Protein 7S6V (pdb70)

Structure (mmCIF, N/CA/C/O backbone):
data_7S6V
#
_entry.id   7S6V
#
_cell.length_a   156.163
_cell.length_b   39.871
_cell.length_c   62.801
_cell.angle_alpha   90.000
_cell.angle_beta   101.090
_cell.angle_gamma   90.000
#
_symmetry.space_group_name_H-M   'C 1 2 1'
#
loop_
_entity.id
_entity.type
_entity.pdbx_description
1 polymer 'Glycogen synthase kinase 3'
2 non-polymer 3-({4-[2-(3-chloroanilino)pyrimidin-4-yl]pyridin-2-yl}amino)propan-1-ol
3 non-polymer 1,2-ETHANEDIOL
4 non-polymer 'SULFATE ION'
5 water water
#
loop_
_atom_site.group_PDB
_atom_site.id
_atom_site.type_symbol
_atom_site.label_atom_id
_atom_site.label_alt_id
_atom_site.label_comp_id
_atom_site.label_asym_id
_atom_site.label_entity_id
_atom_site.label_seq_id
_atom_site.pdbx_PDB_ins_code
_atom_site.Cartn_x
_atom_site.Cartn_y
_atom_site.Cartn_z
_atom_site.occupancy
_atom_site.B_iso_or_equiv
_atom_site.auth_seq_id
_atom_site.auth_comp_id
_atom_site.auth_asym_id
_atom_site.auth_atom_id
_atom_site.pdbx_PDB_model_num
ATOM 1 N N . MET A 1 2 ? 77.162 44.978 40.678 1.00 51.50 1 MET A N 1
ATOM 2 C CA . MET A 1 2 ? 76.111 43.983 40.810 1.00 48.17 1 MET A CA 1
ATOM 3 C C . MET A 1 2 ? 76.574 42.766 41.608 1.00 45.22 1 MET A C 1
ATOM 4 O O . MET A 1 2 ? 75.784 41.881 41.897 1.00 39.17 1 MET A O 1
ATOM 6 N N . SER A 1 3 ? 77.847 42.692 42.034 1.00 43.61 2 SER A N 1
ATOM 7 C CA . SER A 1 3 ? 78.347 41.530 42.719 1.00 44.11 2 SER A CA 1
ATOM 8 C C . SER A 1 3 ? 77.706 41.454 44.066 1.00 44.34 2 SER A C 1
ATOM 9 O O . SER A 1 3 ? 77.299 42.470 44.602 1.00 45.54 2 SER A O 1
ATOM 12 N N . LEU A 1 4 ? 77.583 40.247 44.599 1.00 45.23 3 LEU A N 1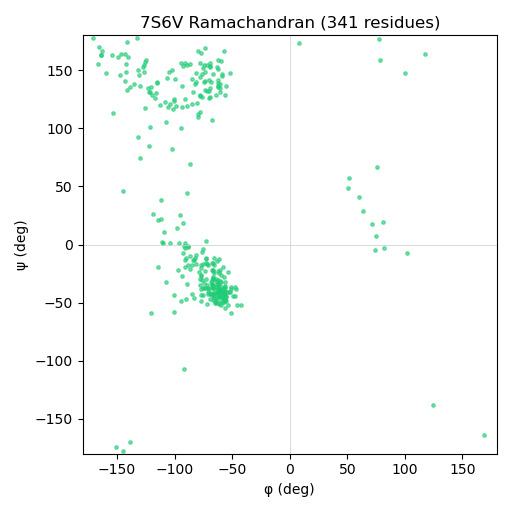
ATOM 13 C CA . LEU A 1 4 ? 77.051 40.036 45.934 1.00 44.08 3 LEU A CA 1
ATOM 14 C C . LEU A 1 4 ? 78.114 40.485 46.938 1.00 45.04 3 LEU A C 1
ATOM 15 O O . LEU A 1 4 ? 79.296 40.361 46.674 1.00 44.61 3 LEU A O 1
ATOM 20 N N . ASN A 1 5 ? 77.688 40.976 48.091 1.00 48.91 4 ASN A N 1
ATOM 21 C CA . ASN A 1 5 ? 78.619 41.522 49.104 1.00 48.19 4 ASN A CA 1
ATOM 22 C C . ASN A 1 5 ? 79.243 40.356 49.884 1.00 45.87 4 ASN A C 1
ATOM 23 O O . ASN A 1 5 ? 78.535 39.745 50.742 1.00 43.17 4 ASN A O 1
ATOM 28 N N . ALA A 1 6 ? 80.539 40.132 49.641 1.00 43.61 5 ALA A N 1
ATOM 29 C CA . ALA A 1 6 ? 81.442 39.163 50.309 1.00 43.30 5 ALA A CA 1
ATOM 30 C C . ALA A 1 6 ? 81.305 39.247 51.837 1.00 43.56 5 ALA A C 1
ATOM 31 O O . ALA A 1 6 ? 81.425 38.204 52.482 1.00 38.99 5 ALA A O 1
ATOM 33 N N . ALA A 1 7 ? 81.106 40.443 52.382 1.00 42.98 6 ALA A N 1
ATOM 34 C CA . ALA A 1 7 ? 81.009 40.639 53.832 1.00 46.22 6 ALA A CA 1
ATOM 35 C C . ALA A 1 7 ? 79.754 40.001 54.415 1.00 44.56 6 ALA A C 1
ATOM 36 O O . ALA A 1 7 ? 79.721 39.677 55.593 1.00 42.78 6 ALA A O 1
ATOM 38 N N . ASP A 1 8 ? 78.754 39.784 53.577 1.00 39.44 7 ASP A N 1
ATOM 39 C CA . ASP A 1 8 ? 77.490 39.132 54.027 1.00 38.04 7 ASP A CA 1
ATOM 40 C C . ASP A 1 8 ? 77.653 37.615 54.048 1.00 34.16 7 ASP A C 1
ATOM 41 O O . ASP A 1 8 ? 76.744 36.957 54.520 1.00 30.28 7 ASP A O 1
ATOM 46 N N . ALA A 1 9 ? 78.711 37.059 53.475 1.00 29.82 8 ALA A N 1
ATOM 47 C CA . ALA A 1 9 ? 78.927 35.605 53.492 1.00 29.24 8 ALA A CA 1
ATOM 48 C C . ALA A 1 9 ? 79.078 35.147 54.933 1.00 30.08 8 ALA A C 1
ATOM 49 O O . ALA A 1 9 ? 79.821 35.811 55.689 1.00 29.75 8 ALA A O 1
ATOM 51 N N . ALA A 1 10 ? 78.479 34.015 55.288 1.00 29.20 9 ALA A N 1
ATOM 52 C CA . ALA A 1 10 ? 78.579 33.476 56.663 1.00 30.05 9 ALA A CA 1
ATOM 53 C C . ALA A 1 10 ? 79.863 32.644 56.824 1.00 30.17 9 ALA A C 1
ATOM 54 O O . ALA A 1 10 ? 80.269 32.392 57.978 1.00 28.53 9 ALA A O 1
ATOM 56 N N . ASP A 1 11 ? 80.493 32.212 55.740 1.00 28.88 10 ASP A N 1
ATOM 57 C CA . ASP A 1 11 ? 81.691 31.347 55.765 1.00 28.06 10 ASP A CA 1
ATOM 58 C C . ASP A 1 11 ? 82.329 31.361 54.368 1.00 28.53 10 ASP A C 1
ATOM 59 O O . ASP A 1 11 ? 81.840 32.096 53.460 1.00 27.09 10 ASP A O 1
ATOM 64 N N . GLU A 1 12 ? 83.528 30.781 54.318 1.00 29.65 11 GLU A N 1
ATOM 65 C CA . GLU A 1 12 ? 84.385 30.801 53.121 1.00 32.91 11 GLU A CA 1
ATOM 66 C C . GLU A 1 12 ? 83.676 30.086 51.966 1.00 30.04 11 GLU A C 1
ATOM 67 O O . GLU A 1 12 ? 83.730 30.622 50.823 1.00 28.18 11 GLU A O 1
ATOM 73 N N . ARG A 1 13 ? 83.079 28.908 52.208 1.00 28.49 12 ARG A N 1
ATOM 74 C CA . ARG A 1 13 ? 82.347 28.177 51.140 1.00 28.05 12 ARG A CA 1
ATOM 75 C C . ARG A 1 13 ? 81.280 29.120 50.573 1.00 24.84 12 ARG A C 1
ATOM 76 O O . ARG A 1 13 ? 81.123 29.158 49.336 1.00 25.12 12 ARG A O 1
ATOM 84 N N . SER A 1 14 ? 80.620 29.856 51.451 1.00 24.68 13 SER A N 1
ATOM 85 C CA . SER A 1 14 ? 79.498 30.736 51.010 1.00 23.59 13 SER A CA 1
ATOM 86 C C . SER A 1 14 ? 80.043 31.926 50.190 1.00 24.65 13 SER A C 1
ATOM 87 O O . SER A 1 14 ? 79.489 32.221 49.113 1.00 21.52 13 SER A O 1
ATOM 90 N N . ARG A 1 15 ? 81.197 32.502 50.556 1.00 24.88 14 ARG A N 1
ATOM 91 C CA . ARG A 1 15 ? 81.814 33.616 49.790 1.00 26.10 14 ARG A CA 1
ATOM 92 C C . ARG A 1 15 ? 82.147 33.126 48.393 1.00 24.07 14 ARG A C 1
ATOM 93 O O . ARG A 1 15 ? 81.887 33.885 47.426 1.00 24.30 14 ARG A O 1
ATOM 101 N N . LYS A 1 16 ? 82.651 31.912 48.286 1.00 24.40 15 LYS A N 1
ATOM 102 C CA . LYS A 1 16 ? 83.035 31.339 46.979 1.00 26.18 15 LYS A CA 1
ATOM 103 C C . LYS A 1 16 ? 81.785 31.153 46.109 1.00 24.02 15 LYS A C 1
ATOM 104 O O . LYS A 1 16 ? 81.851 31.462 44.894 1.00 24.74 15 LYS A O 1
ATOM 110 N N . GLU A 1 17 ? 80.702 30.626 46.670 1.00 21.46 16 GLU A N 1
ATOM 111 C CA . GLU A 1 17 ? 79.458 30.414 45.898 1.00 22.07 16 GLU A CA 1
ATOM 112 C C . GLU A 1 17 ? 78.904 31.778 45.509 1.00 21.85 16 GLU A C 1
ATOM 113 O O . GLU A 1 17 ? 78.464 31.925 44.382 1.00 19.35 16 GLU A O 1
ATOM 119 N N . MET A 1 18 ? 78.923 32.751 46.401 1.00 21.51 17 MET A N 1
ATOM 120 C CA . MET A 1 18 ? 78.328 34.080 46.108 1.00 22.35 17 MET A CA 1
ATOM 121 C C . MET A 1 18 ? 79.077 34.711 44.931 1.00 23.51 17 MET A C 1
ATOM 122 O O . MET A 1 18 ? 78.467 35.407 44.131 1.00 22.86 17 MET A O 1
ATOM 127 N N . ASP A 1 19 ? 80.389 34.495 44.858 1.00 23.46 18 ASP A N 1
ATOM 128 C CA . ASP A 1 19 ? 81.203 35.133 43.793 1.00 25.55 18 ASP A CA 1
ATOM 129 C C . ASP A 1 19 ? 80.792 34.586 42.427 1.00 25.05 18 ASP A C 1
ATOM 130 O O . ASP A 1 19 ? 81.257 35.190 41.418 1.00 24.08 18 ASP A O 1
ATOM 135 N N . ARG A 1 20 ? 79.997 33.501 42.373 1.00 22.98 19 ARG A N 1
ATOM 136 C CA . ARG A 1 20 ? 79.541 32.927 41.087 1.00 21.59 19 ARG A CA 1
ATOM 137 C C . ARG A 1 20 ? 78.431 33.780 40.452 1.00 20.21 19 ARG A C 1
ATOM 138 O O . ARG A 1 20 ? 78.224 33.668 39.199 1.00 20.19 19 ARG A O 1
ATOM 146 N N . PHE A 1 21 ? 77.809 34.655 41.225 1.00 20.28 20 PHE A N 1
ATOM 147 C CA . PHE A 1 21 ? 76.529 35.278 40.780 1.00 20.52 20 PHE A CA 1
ATOM 148 C C . PHE A 1 21 ? 76.596 36.794 40.971 1.00 24.03 20 PHE A C 1
ATOM 149 O O . PHE A 1 21 ? 77.411 37.292 41.809 1.00 26.06 20 PHE A O 1
ATOM 157 N N . GLN A 1 22 ? 75.962 37.502 40.071 1.00 22.59 21 GLN A N 1
ATOM 158 C CA . GLN A 1 22 ? 75.705 38.956 40.212 1.00 24.01 21 GLN A CA 1
ATOM 159 C C . GLN A 1 22 ? 74.224 39.131 40.530 1.00 24.72 21 GLN A C 1
ATOM 160 O O . GLN A 1 22 ? 73.417 38.377 40.011 1.00 26.98 21 GLN A O 1
ATOM 166 N N . VAL A 1 23 ? 73.879 40.091 41.366 1.00 24.17 22 VAL A N 1
ATOM 167 C CA . VAL A 1 23 ? 72.445 40.403 41.601 1.00 24.52 22 VAL A CA 1
ATOM 168 C C . VAL A 1 23 ? 72.012 41.526 40.671 1.00 25.03 22 VAL A C 1
ATOM 169 O O . VAL A 1 23 ? 72.748 42.514 40.513 1.00 26.13 22 VAL A O 1
ATOM 173 N N . GLU A 1 24 ? 70.841 41.398 40.062 1.00 23.22 23 GLU A N 1
ATOM 174 C CA . GLU A 1 24 ? 70.302 42.423 39.141 1.00 24.73 23 GLU A CA 1
ATOM 175 C C . GLU A 1 24 ? 69.270 43.258 39.909 1.00 25.29 23 GLU A C 1
ATOM 176 O O . GLU A 1 24 ? 69.419 44.512 40.045 1.00 26.77 23 GLU A O 1
ATOM 182 N N . ARG A 1 25 ? 68.266 42.627 40.439 1.00 22.69 24 ARG A N 1
ATOM 183 C CA . ARG A 1 25 ? 67.150 43.380 41.097 1.00 24.01 24 ARG A CA 1
ATOM 184 C C . ARG A 1 25 ? 66.322 42.447 41.957 1.00 22.85 24 ARG A C 1
ATOM 185 O O . ARG A 1 25 ? 66.321 41.251 41.697 1.00 21.66 24 ARG A O 1
ATOM 193 N N . MET A 1 26 ? 65.523 42.997 42.860 1.00 22.10 25 MET A N 1
ATOM 194 C CA . MET A 1 26 ? 64.553 42.187 43.606 1.00 22.61 25 MET A CA 1
ATOM 195 C C . MET A 1 26 ? 63.441 41.723 42.661 1.00 21.79 25 MET A C 1
ATOM 196 O O . MET A 1 26 ? 62.862 42.550 41.903 1.00 20.67 25 MET A O 1
ATOM 201 N N . ALA A 1 27 ? 63.070 40.439 42.729 1.00 20.54 26 ALA A N 1
ATOM 202 C CA . ALA A 1 27 ? 61.952 39.917 41.943 1.00 20.88 26 ALA A CA 1
ATOM 203 C C . ALA A 1 27 ? 60.694 39.958 42.799 1.00 21.01 26 ALA A C 1
ATOM 204 O O . ALA A 1 27 ? 59.650 40.388 42.339 1.00 20.89 26 ALA A O 1
ATOM 206 N N . GLY A 1 28 ? 60.779 39.451 44.022 1.00 21.96 27 GLY A N 1
ATOM 207 C CA . GLY A 1 28 ? 59.652 39.495 44.925 1.00 22.12 27 GLY A CA 1
ATOM 208 C C . GLY A 1 28 ? 60.066 39.236 46.349 1.00 24.59 27 GLY A C 1
ATOM 209 O O . GLY A 1 28 ? 61.140 38.715 46.593 1.00 24.01 27 GLY A O 1
ATOM 210 N N . GLN A 1 29 ? 59.201 39.585 47.286 1.00 25.70 28 GLN A N 1
ATOM 211 C CA . GLN A 1 29 ? 59.490 39.358 48.692 1.00 29.43 28 GLN A CA 1
ATOM 212 C C . GLN A 1 29 ? 58.206 39.117 49.458 1.00 28.83 28 GLN A C 1
ATOM 213 O O . GLN A 1 29 ? 57.133 39.458 48.974 1.00 31.40 28 GLN A O 1
ATOM 219 N N . GLY A 1 30 ? 58.309 38.539 50.642 1.00 27.60 29 GLY A N 1
ATOM 220 C CA . GLY A 1 30 ? 57.109 38.138 51.392 1.00 29.80 29 GLY A CA 1
ATOM 221 C C . GLY A 1 30 ? 57.472 37.264 52.563 1.00 27.85 29 GLY A C 1
ATOM 222 O O . GLY A 1 30 ? 58.631 37.315 52.953 1.00 24.95 29 GLY A O 1
ATOM 223 N N . THR A 1 31 ? 56.520 36.549 53.160 1.00 34.46 30 THR A N 1
ATOM 224 C CA . THR A 1 31 ? 56.786 35.765 54.374 1.00 37.95 30 THR A CA 1
ATOM 225 C C . THR A 1 31 ? 57.849 34.705 54.144 1.00 39.39 30 THR A C 1
ATOM 226 O O . THR A 1 31 ? 58.589 34.354 55.060 1.00 37.46 30 THR A O 1
ATOM 230 N N . PHE A 1 32 ? 57.943 34.165 52.920 1.00 39.08 31 PHE A N 1
ATOM 231 C CA . PHE A 1 32 ? 58.975 33.139 52.539 1.00 37.52 31 PHE A CA 1
ATOM 232 C C . PHE A 1 32 ? 60.400 33.644 52.533 1.00 34.56 31 PHE A C 1
ATOM 233 O O . PHE A 1 32 ? 61.320 32.867 52.603 1.00 36.14 31 PHE A O 1
ATOM 241 N N . GLY A 1 33 ? 60.577 34.923 52.401 1.00 31.35 32 GLY A N 1
ATOM 242 C CA . GLY A 1 33 ? 61.859 35.621 52.335 1.00 29.40 32 GLY A CA 1
ATOM 243 C C . GLY A 1 33 ? 61.826 36.408 51.053 1.00 28.85 32 GLY A C 1
ATOM 244 O O . GLY A 1 33 ? 60.821 37.108 50.801 1.00 28.44 32 GLY A O 1
ATOM 245 N N . THR A 1 34 ? 62.985 36.390 50.353 1.00 24.25 33 THR A N 1
ATOM 246 C CA . THR A 1 34 ? 63.131 37.237 49.226 1.00 24.68 33 THR A CA 1
ATOM 247 C C . THR A 1 34 ? 63.673 36.475 48.065 1.00 20.47 33 THR A C 1
ATOM 248 O O . THR A 1 34 ? 64.327 35.517 48.273 1.00 20.80 33 THR A O 1
ATOM 252 N N . VAL A 1 35 ? 63.308 36.891 46.851 1.00 17.36 34 VAL A N 1
ATOM 253 C CA . VAL A 1 35 ? 63.839 36.281 45.659 1.00 17.18 34 VAL A CA 1
ATOM 254 C C . VAL A 1 35 ? 64.422 37.391 44.812 1.00 18.20 34 VAL A C 1
ATOM 255 O O . VAL A 1 35 ? 63.695 38.304 44.462 1.00 18.20 34 VAL A O 1
ATOM 259 N N . GLN A 1 36 ? 65.729 37.362 44.566 1.00 18.01 35 GLN A N 1
ATOM 260 C CA . GLN A 1 36 ? 66.382 38.306 43.642 1.00 19.23 35 GLN A CA 1
ATOM 261 C C . GLN A 1 36 ? 66.587 37.640 42.311 1.00 18.25 35 GLN A C 1
ATOM 262 O O . GLN A 1 36 ? 66.971 36.479 42.308 1.00 17.99 35 GLN A O 1
ATOM 268 N N . LEU A 1 37 ? 66.409 38.438 41.275 1.00 17.75 36 LEU A N 1
ATOM 269 C CA . LEU A 1 37 ? 66.922 38.104 39.918 1.00 17.24 36 LEU A CA 1
ATOM 270 C C . LEU A 1 37 ? 68.413 38.401 39.887 1.00 18.10 36 LEU A C 1
ATOM 271 O O . LEU A 1 37 ? 68.845 39.482 40.236 1.00 18.05 36 LEU A O 1
ATOM 276 N N . GLY A 1 38 ? 69.192 37.418 39.454 1.00 18.77 37 GLY A N 1
ATOM 277 C CA . GLY A 1 38 ? 70.642 37.591 39.243 1.00 18.60 37 GLY A CA 1
ATOM 278 C C . GLY A 1 38 ? 71.076 36.888 37.956 1.00 18.09 37 GLY A C 1
ATOM 279 O O . GLY A 1 38 ? 70.259 36.414 37.163 1.00 17.10 37 GLY A O 1
ATOM 280 N N . LYS A 1 39 ? 72.392 36.812 37.810 1.00 19.69 38 LYS A N 1
ATOM 281 C CA . LYS A 1 39 ? 72.957 36.197 36.635 1.00 20.95 38 LYS A CA 1
ATOM 282 C C . LYS A 1 39 ? 74.179 35.397 37.022 1.00 19.18 38 LYS A C 1
ATOM 283 O O . LYS A 1 39 ? 75.007 35.869 37.794 1.00 21.34 38 LYS A O 1
ATOM 289 N N . GLU A 1 40 ? 74.272 34.170 36.542 1.00 19.12 39 GLU A N 1
ATOM 290 C CA . GLU A 1 40 ? 75.495 33.386 36.744 1.00 19.77 39 GLU A CA 1
ATOM 291 C C . GLU A 1 40 ? 76.567 34.036 35.886 1.00 19.69 39 GLU A C 1
ATOM 292 O O . GLU A 1 40 ? 76.394 34.086 34.631 1.00 20.41 39 GLU A O 1
ATOM 298 N N . LYS A 1 41 ? 77.715 34.401 36.451 1.00 19.82 40 LYS A N 1
ATOM 299 C CA . LYS A 1 41 ? 78.727 35.177 35.697 1.00 22.26 40 LYS A CA 1
ATOM 300 C C . LYS A 1 41 ? 79.291 34.307 34.579 1.00 23.41 40 LYS A C 1
ATOM 301 O O . LYS A 1 41 ? 79.526 34.822 33.440 1.00 24.93 40 LYS A O 1
ATOM 307 N N . SER A 1 42 ? 79.466 33.023 34.842 1.00 22.79 41 SER A N 1
ATOM 308 C CA . SER A 1 42 ? 80.137 32.132 33.846 1.00 24.10 41 SER A CA 1
ATOM 309 C C . SER A 1 42 ? 79.303 31.946 32.574 1.00 25.07 41 SER A C 1
ATOM 310 O O . SER A 1 42 ? 79.893 31.855 31.462 1.00 26.50 41 SER A O 1
ATOM 313 N N . THR A 1 43 ? 77.979 31.881 32.688 1.00 22.73 42 THR A N 1
ATOM 314 C CA . THR A 1 43 ? 77.079 31.494 31.590 1.00 21.91 42 THR A CA 1
ATOM 315 C C . THR A 1 43 ? 76.185 32.648 31.171 1.00 20.41 42 THR A C 1
ATOM 316 O O . THR A 1 43 ? 75.634 32.538 30.062 1.00 19.83 42 THR A O 1
ATOM 320 N N . GLY A 1 44 ? 76.016 33.662 32.003 1.00 19.25 43 GLY A N 1
ATOM 321 C CA . GLY A 1 44 ? 75.093 34.736 31.704 1.00 20.69 43 GLY A CA 1
ATOM 322 C C . GLY A 1 44 ? 73.674 34.342 32.067 1.00 21.00 43 GLY A C 1
ATOM 323 O O . GLY A 1 44 ? 72.761 35.146 31.957 1.00 21.67 43 GLY A O 1
ATOM 324 N N . MET A 1 45 ? 73.487 33.108 32.514 1.00 19.86 44 MET A N 1
ATOM 325 C CA . MET A 1 45 ? 72.147 32.598 32.813 1.00 21.65 44 MET A CA 1
ATOM 326 C C . MET A 1 45 ? 71.403 33.324 33.920 1.00 19.33 44 MET A C 1
ATOM 327 O O . MET A 1 45 ? 71.977 33.632 34.951 1.00 19.55 44 MET A O 1
ATOM 332 N N . SER A 1 46 ? 70.118 33.599 33.696 1.00 17.31 45 SER A N 1
ATOM 333 C CA . SER A 1 46 ? 69.308 34.239 34.709 1.00 17.21 45 SER A CA 1
ATOM 334 C C . SER A 1 46 ? 69.012 33.267 35.838 1.00 15.76 45 SER A C 1
ATOM 335 O O . SER A 1 46 ? 68.606 32.148 35.578 1.00 16.62 45 SER A O 1
ATOM 338 N N . VAL A 1 47 ? 69.211 33.705 37.076 1.00 14.18 46 VAL A N 1
ATOM 339 C CA . VAL A 1 47 ? 68.956 32.857 38.272 1.00 14.77 46 VAL A CA 1
ATOM 340 C C . VAL A 1 47 ? 68.019 33.572 39.222 1.00 14.19 46 VAL A C 1
ATOM 341 O O . VAL A 1 47 ? 67.977 34.845 39.233 1.00 15.05 46 VAL A O 1
ATOM 345 N N . ALA A 1 48 ? 67.343 32.763 40.052 1.00 13.96 47 ALA A N 1
ATOM 346 C CA . ALA A 1 48 ? 66.517 33.280 41.120 1.00 14.48 47 ALA A CA 1
ATOM 347 C C . ALA A 1 48 ? 67.324 32.937 42.391 1.00 16.23 47 ALA A C 1
ATOM 348 O O . ALA A 1 48 ? 67.620 31.779 42.603 1.00 16.06 47 ALA A O 1
ATOM 350 N N . ILE A 1 49 ? 67.671 33.920 43.205 1.00 16.40 48 ILE A N 1
ATOM 351 C CA . ILE A 1 49 ? 68.489 33.764 44.448 1.00 17.15 48 ILE A CA 1
ATOM 352 C C . ILE A 1 49 ? 67.503 33.954 45.583 1.00 18.11 48 ILE A C 1
ATOM 353 O O . ILE A 1 49 ? 66.997 35.084 45.735 1.00 18.33 48 ILE A O 1
ATOM 358 N N . LYS A 1 50 ? 67.128 32.868 46.255 1.00 18.30 49 LYS A N 1
ATOM 359 C CA . LYS A 1 50 ? 66.104 32.938 47.283 1.00 19.83 49 LYS A CA 1
ATOM 360 C C . LYS A 1 50 ? 66.676 32.887 48.673 1.00 20.85 49 LYS A C 1
ATOM 361 O O . LYS A 1 50 ? 67.272 31.904 49.008 1.00 20.53 49 LYS A O 1
ATOM 367 N N . LYS A 1 51 ? 66.432 33.907 49.484 1.00 21.16 50 LYS A N 1
ATOM 368 C CA . LYS A 1 51 ? 66.853 33.887 50.874 1.00 24.07 50 LYS A CA 1
ATOM 369 C C . LYS A 1 51 ? 65.744 33.160 51.582 1.00 24.57 50 LYS A C 1
ATOM 370 O O . LYS A 1 51 ? 64.595 33.596 51.543 1.00 28.15 50 LYS A O 1
ATOM 376 N N . VAL A 1 52 ? 66.066 32.053 52.229 1.00 22.51 51 VAL A N 1
ATOM 377 C CA . VAL A 1 52 ? 65.034 31.240 52.836 1.00 21.58 51 VAL A CA 1
ATOM 378 C C . VAL A 1 52 ? 64.758 31.540 54.304 1.00 23.17 51 VAL A C 1
ATOM 379 O O . VAL A 1 52 ? 65.655 31.451 55.124 1.00 22.10 51 VAL A O 1
ATOM 383 N N . ILE A 1 53 ? 63.547 31.965 54.623 1.00 24.09 52 ILE A N 1
ATOM 384 C CA . ILE A 1 53 ? 63.118 32.146 56.054 1.00 25.45 52 ILE A CA 1
ATOM 385 C C . ILE A 1 53 ? 62.531 30.838 56.531 1.00 27.02 52 ILE A C 1
ATOM 386 O O . ILE A 1 53 ? 61.537 30.377 55.953 1.00 27.30 52 ILE A O 1
ATOM 391 N N . GLN A 1 54 ? 63.117 30.240 57.561 1.00 24.25 53 GLN A N 1
ATOM 392 C CA . GLN A 1 54 ? 62.742 28.917 58.044 1.00 23.13 53 GLN A CA 1
ATOM 393 C C . GLN A 1 54 ? 61.974 29.115 59.340 1.00 27.01 53 GLN A C 1
ATOM 394 O O . GLN A 1 54 ? 62.555 29.572 60.323 1.00 28.57 53 GLN A O 1
ATOM 400 N N . ASP A 1 55 ? 60.731 28.692 59.338 1.00 25.32 54 ASP A N 1
ATOM 401 C CA . ASP A 1 55 ? 59.849 28.715 60.528 1.00 24.31 54 ASP A CA 1
ATOM 402 C C . ASP A 1 55 ? 60.237 27.558 61.416 1.00 24.20 54 ASP A C 1
ATOM 403 O O . ASP A 1 55 ? 60.126 26.391 61.043 1.00 25.25 54 ASP A O 1
ATOM 408 N N . PRO A 1 56 ? 60.783 27.784 62.673 1.00 24.23 55 PRO A N 1
ATOM 409 C CA . PRO A 1 56 ? 61.245 26.655 63.479 1.00 24.83 55 PRO A CA 1
ATOM 410 C C . PRO A 1 56 ? 60.151 25.760 64.100 1.00 26.13 55 PRO A C 1
ATOM 411 O O . PRO A 1 56 ? 60.479 24.771 64.751 1.00 26.45 55 PRO A O 1
ATOM 415 N N . ARG A 1 57 ? 58.891 26.052 63.805 1.00 26.11 56 ARG A N 1
ATOM 416 C CA . ARG A 1 57 ? 57.809 25.189 64.267 1.00 28.43 56 ARG A CA 1
ATOM 417 C C . ARG A 1 57 ? 57.682 24.051 63.280 1.00 31.04 56 ARG A C 1
ATOM 418 O O . ARG A 1 57 ? 57.034 23.052 63.564 1.00 33.83 56 ARG A O 1
ATOM 426 N N . PHE A 1 58 ? 58.318 24.196 62.121 1.00 29.82 57 PHE A N 1
ATOM 427 C CA . PHE A 1 58 ? 58.231 23.177 61.087 1.00 33.67 57 PHE A CA 1
ATOM 428 C C . PHE A 1 58 ? 59.571 22.677 60.567 1.00 29.78 57 PHE A C 1
ATOM 429 O O . PHE A 1 58 ? 60.561 23.384 60.647 1.00 34.16 57 PHE A O 1
ATOM 437 N N . ARG A 1 59 ? 59.601 21.450 60.059 1.00 28.94 58 ARG A N 1
ATOM 438 C CA . ARG A 1 59 ? 60.811 20.905 59.460 1.00 28.69 58 ARG A CA 1
ATOM 439 C C . ARG A 1 59 ? 60.922 21.445 58.051 1.00 28.10 58 ARG A C 1
ATOM 440 O O . ARG A 1 59 ? 60.032 21.244 57.245 1.00 28.62 58 ARG A O 1
ATOM 448 N N . ASN A 1 60 ? 62.012 22.132 57.759 1.00 25.01 59 ASN A N 1
ATOM 449 C CA . ASN A 1 60 ? 62.196 22.731 56.410 1.00 24.98 59 ASN A CA 1
ATOM 450 C C . ASN A 1 60 ? 63.121 21.791 55.685 1.00 24.90 59 ASN A C 1
ATOM 451 O O . ASN A 1 60 ? 64.262 21.618 56.172 1.00 26.22 59 ASN A O 1
ATOM 456 N N . ARG A 1 61 ? 62.710 21.277 54.535 1.00 23.42 60 ARG A N 1
ATOM 457 C CA . ARG A 1 61 ? 63.530 20.366 53.765 1.00 23.04 60 ARG A CA 1
ATOM 458 C C . ARG A 1 61 ? 63.858 20.915 52.370 1.00 21.75 60 ARG A C 1
ATOM 459 O O . ARG A 1 61 ? 64.107 20.152 51.454 1.00 24.29 60 ARG A O 1
ATOM 467 N N . GLU A 1 62 ? 63.858 22.229 52.241 1.00 21.87 61 GLU A N 1
ATOM 468 C CA . GLU A 1 62 ? 64.130 22.859 50.961 1.00 24.34 61 GLU A CA 1
ATOM 469 C C . GLU A 1 62 ? 65.419 22.424 50.316 1.00 22.53 61 GLU A C 1
ATOM 470 O O . GLU A 1 62 ? 65.437 22.000 49.163 1.00 22.45 61 GLU A O 1
ATOM 476 N N . LEU A 1 63 ? 66.498 22.502 51.065 1.00 23.79 62 LEU A N 1
ATOM 477 C CA . LEU A 1 63 ? 67.808 22.210 50.523 1.00 24.09 62 LEU A CA 1
ATOM 478 C C . LEU A 1 63 ? 67.938 20.730 50.222 1.00 23.21 62 LEU A C 1
ATOM 479 O O . LEU A 1 63 ? 68.350 20.360 49.137 1.00 23.08 62 LEU A O 1
ATOM 484 N N . GLN A 1 64 ? 67.535 19.882 51.155 1.00 25.33 63 GLN A N 1
ATOM 485 C CA . GLN A 1 64 ? 67.758 18.440 50.959 1.00 26.41 63 GLN A CA 1
ATOM 486 C C . GLN A 1 64 ? 66.919 17.895 49.818 1.00 23.87 63 GLN A C 1
ATOM 487 O O . GLN A 1 64 ? 67.459 17.108 49.011 1.00 24.48 63 GLN A O 1
ATOM 493 N N . ILE A 1 65 ? 65.690 18.377 49.634 1.00 21.01 64 ILE A N 1
ATOM 494 C CA . ILE A 1 65 ? 64.869 17.856 48.521 1.00 23.11 64 ILE A CA 1
ATOM 495 C C . ILE A 1 65 ? 65.393 18.450 47.204 1.00 21.66 64 ILE A C 1
ATOM 496 O O . ILE A 1 65 ? 65.353 17.767 46.199 1.00 23.93 64 ILE A O 1
ATOM 501 N N . MET A 1 66 ? 65.694 19.750 47.198 1.00 21.41 65 MET A N 1
ATOM 502 C CA A MET A 1 66 ? 66.305 20.354 45.981 0.50 21.17 65 MET A CA 1
ATOM 503 C CA B MET A 1 66 ? 66.301 20.337 45.986 0.50 22.40 65 MET A CA 1
ATOM 504 C C . MET A 1 66 ? 67.608 19.602 45.482 1.00 21.58 65 MET A C 1
ATOM 505 O O . MET A 1 66 ? 67.879 19.321 44.283 1.00 24.25 65 MET A O 1
ATOM 514 N N . GLN A 1 67 ? 68.412 19.214 46.470 1.00 23.21 66 GLN A N 1
ATOM 515 C CA . GLN A 1 67 ? 69.605 18.398 46.104 1.00 26.51 66 GLN A CA 1
ATOM 516 C C . GLN A 1 67 ? 69.224 17.011 45.550 1.00 26.60 66 GLN A C 1
ATOM 517 O O . GLN A 1 67 ? 69.776 16.621 44.454 1.00 28.13 66 GLN A O 1
ATOM 523 N N . ASP A 1 68 ? 68.254 16.330 46.148 1.00 26.45 67 ASP A N 1
ATOM 524 C CA . ASP A 1 68 ? 67.721 15.053 45.608 1.00 27.69 67 ASP A CA 1
ATOM 525 C C . ASP A 1 68 ? 67.157 15.239 44.203 1.00 26.32 67 ASP A C 1
ATOM 526 O O . ASP A 1 68 ? 67.295 14.339 43.385 1.00 30.35 67 ASP A O 1
ATOM 531 N N . LEU A 1 69 ? 66.451 16.321 43.888 1.00 21.89 68 LEU A N 1
ATOM 532 C CA . LEU A 1 69 ? 65.803 16.509 42.589 1.00 21.84 68 LEU A CA 1
ATOM 533 C C . LEU A 1 69 ? 66.804 17.014 41.550 1.00 22.81 68 LEU A C 1
ATOM 534 O O . LEU A 1 69 ? 66.514 16.901 40.343 1.00 22.21 68 LEU A O 1
ATOM 539 N N . ALA A 1 70 ? 67.948 17.530 41.970 1.00 22.86 69 ALA A N 1
ATOM 540 C CA . ALA A 1 70 ? 68.883 18.137 40.988 1.00 24.98 69 ALA A CA 1
ATOM 541 C C . ALA A 1 70 ? 69.534 17.039 40.141 1.00 27.90 69 ALA A C 1
ATOM 542 O O . ALA A 1 70 ? 69.889 17.360 39.039 1.00 30.62 69 ALA A O 1
ATOM 544 N N . VAL A 1 71 ? 69.478 15.787 40.582 1.00 28.32 70 VAL A N 1
ATOM 545 C CA . VAL A 1 71 ? 70.010 14.615 39.836 1.00 31.78 70 VAL A CA 1
ATOM 546 C C . VAL A 1 71 ? 69.172 14.430 38.567 1.00 29.19 70 VAL A C 1
ATOM 547 O O . VAL A 1 71 ? 69.698 13.915 37.577 1.00 27.84 70 VAL A O 1
ATOM 551 N N . LEU A 1 72 ? 67.913 14.820 38.587 1.00 27.70 71 LEU A N 1
ATOM 552 C CA . LEU A 1 72 ? 66.895 14.410 37.579 1.00 28.84 71 LEU A CA 1
ATOM 553 C C . LEU A 1 72 ? 66.881 15.381 36.406 1.00 26.84 71 LEU A C 1
ATOM 554 O O . LEU A 1 72 ? 66.597 14.911 35.303 1.00 25.88 71 LEU A O 1
ATOM 559 N N . HIS A 1 73 ? 67.127 16.684 36.607 1.00 26.95 72 HIS A N 1
ATOM 560 C CA . HIS A 1 73 ? 66.979 17.696 35.537 1.00 28.25 72 HIS A CA 1
ATOM 561 C C . HIS A 1 73 ? 65.608 17.555 34.852 1.00 23.86 72 HIS A C 1
ATOM 562 O O . HIS A 1 73 ? 65.532 17.483 33.636 1.00 23.86 72 HIS A O 1
ATOM 569 N N . HIS A 1 74 ? 64.515 17.466 35.589 1.00 23.08 73 HIS A N 1
ATOM 570 C CA . HIS A 1 74 ? 63.190 17.393 34.935 1.00 20.52 73 HIS A CA 1
ATOM 571 C C . HIS A 1 74 ? 62.821 1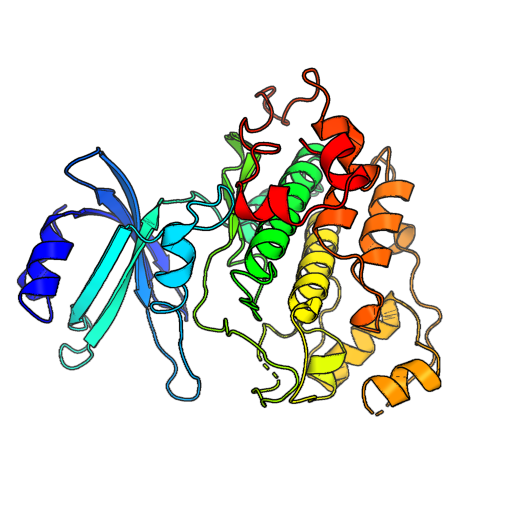8.767 34.365 1.00 20.49 73 HIS A C 1
ATOM 572 O O . HIS A 1 74 ? 63.047 19.736 35.042 1.00 18.66 73 HIS A O 1
ATOM 579 N N . PRO A 1 75 ? 62.213 18.894 33.184 1.00 20.15 74 PRO A N 1
ATOM 580 C CA . PRO A 1 75 ? 61.906 20.187 32.582 1.00 19.00 74 PRO A CA 1
ATOM 581 C C . PRO A 1 75 ? 60.875 21.023 33.343 1.00 18.00 74 PRO A C 1
ATOM 582 O O . PRO A 1 75 ? 60.787 22.223 33.092 1.00 18.33 74 PRO A O 1
ATOM 586 N N . ASN A 1 76 ? 60.100 20.403 34.231 1.00 16.71 75 ASN A N 1
ATOM 587 C CA . ASN A 1 76 ? 59.030 21.125 34.945 1.00 15.76 75 ASN A CA 1
ATOM 588 C C . ASN A 1 76 ? 59.319 21.202 36.436 1.00 16.17 75 ASN A C 1
ATOM 589 O O . ASN A 1 76 ? 58.384 21.492 37.171 1.00 15.56 75 ASN A O 1
ATOM 594 N N . ILE A 1 77 ? 60.552 21.057 36.855 1.00 15.93 76 ILE A N 1
ATOM 595 C CA . ILE A 1 77 ? 60.939 21.248 38.292 1.00 16.85 76 ILE A CA 1
ATOM 596 C C . ILE A 1 77 ? 62.136 22.190 38.282 1.00 16.69 76 ILE A C 1
ATOM 597 O O . ILE A 1 77 ? 63.039 21.973 37.455 1.00 18.22 76 ILE A O 1
ATOM 602 N N . VAL A 1 78 ? 62.189 23.176 39.169 1.00 17.49 77 VAL A N 1
ATOM 603 C CA . VAL A 1 78 ? 63.370 24.037 39.271 1.00 19.03 77 VAL A CA 1
ATOM 604 C C . VAL A 1 78 ? 64.637 23.222 39.585 1.00 19.32 77 VAL A C 1
ATOM 605 O O . VAL A 1 78 ? 64.557 22.233 40.291 1.00 18.93 77 VAL A O 1
ATOM 609 N N . GLN A 1 79 ? 65.790 23.651 39.078 1.00 19.28 78 GLN A N 1
ATOM 610 C CA . GLN A 1 79 ? 67.056 22.920 39.260 1.00 20.72 78 GLN A CA 1
ATOM 611 C C . GLN A 1 79 ? 68.035 23.706 40.135 1.00 19.92 78 GLN A C 1
ATOM 612 O O . GLN A 1 79 ? 68.349 24.885 39.802 1.00 18.58 78 GLN A O 1
ATOM 618 N N . LEU A 1 80 ? 68.430 23.144 41.244 1.00 18.19 79 LEU A N 1
ATOM 619 C CA . LEU A 1 80 ? 69.388 23.805 42.158 1.00 19.30 79 LEU A CA 1
ATOM 620 C C . LEU A 1 80 ? 70.712 24.038 41.410 1.00 20.78 79 LEU A C 1
ATOM 621 O O . LEU A 1 80 ? 71.266 23.077 40.825 1.00 20.82 79 LEU A O 1
ATOM 626 N N . GLN A 1 81 ? 71.241 25.252 41.493 1.00 17.85 80 GLN A N 1
ATOM 627 C CA . GLN A 1 81 ? 72.543 25.657 40.922 1.00 19.97 80 GLN A CA 1
ATOM 628 C C . GLN A 1 81 ? 73.559 25.839 42.025 1.00 18.46 80 GLN A C 1
ATOM 629 O O . GLN A 1 81 ? 74.775 25.633 41.810 1.00 20.41 80 GLN A O 1
ATOM 635 N N . SER A 1 82 ? 73.135 26.258 43.192 1.00 18.21 81 SER A N 1
ATOM 636 C CA . SER A 1 82 ? 74.031 26.697 44.282 1.00 18.72 81 SER A CA 1
ATOM 637 C C . SER A 1 82 ? 73.236 26.806 45.589 1.00 18.43 81 SER A C 1
ATOM 638 O O . SER A 1 82 ? 72.058 27.179 45.547 1.00 18.67 81 SER A O 1
ATOM 641 N N . TYR A 1 83 ? 73.935 26.686 46.721 1.00 18.78 82 TYR A N 1
ATOM 642 C CA . TYR A 1 83 ? 73.401 27.066 48.039 1.00 18.33 82 TYR A CA 1
ATOM 643 C C . TYR A 1 83 ? 74.507 27.695 48.861 1.00 20.61 82 TYR A C 1
ATOM 644 O O . TYR A 1 83 ? 75.701 27.363 48.602 1.00 20.15 82 TYR A O 1
ATOM 653 N N . PHE A 1 84 ? 74.152 28.620 49.718 1.00 19.62 83 PHE A N 1
ATOM 654 C CA . PHE A 1 84 ? 75.147 29.347 50.541 1.00 20.58 83 PHE A CA 1
ATOM 655 C C . PHE A 1 84 ? 74.414 30.006 51.687 1.00 22.74 83 PHE A C 1
ATOM 656 O O . PHE A 1 84 ? 73.167 30.125 51.629 1.00 20.82 83 PHE A O 1
ATOM 664 N N . TYR A 1 85 ? 75.179 30.463 52.680 1.00 20.70 84 TYR A N 1
ATOM 665 C CA . TYR A 1 85 ? 74.642 31.078 53.899 1.00 21.59 84 TYR A CA 1
ATOM 666 C C . TYR A 1 85 ? 75.062 32.537 53.961 1.00 22.41 84 TYR A C 1
ATOM 667 O O . TYR A 1 85 ? 76.272 32.853 53.727 1.00 22.42 84 TYR A O 1
ATOM 676 N N . THR A 1 86 ? 74.146 33.398 54.379 1.00 21.86 85 THR A N 1
ATOM 677 C CA . THR A 1 86 ? 74.404 34.844 54.487 1.00 22.27 85 THR A CA 1
ATOM 678 C C . THR A 1 86 ? 74.032 35.347 55.868 1.00 26.05 85 THR A C 1
ATOM 679 O O . THR A 1 86 ? 73.095 34.832 56.477 1.00 24.37 85 THR A O 1
ATOM 683 N N . LEU A 1 87 ? 74.703 36.412 56.279 1.00 27.14 86 LEU A N 1
ATOM 684 C CA . LEU A 1 87 ? 74.333 37.094 57.541 1.00 28.90 86 LEU A CA 1
ATOM 685 C C . LEU A 1 87 ? 73.164 38.028 57.297 1.00 29.37 86 LEU A C 1
ATOM 686 O O . LEU A 1 87 ? 73.045 38.548 56.229 1.00 31.87 86 LEU A O 1
ATOM 691 N N . GLY A 1 88 ? 72.282 38.225 58.272 1.00 28.81 87 GLY A N 1
ATOM 692 C CA . GLY A 1 88 ? 71.099 39.088 58.100 1.00 33.60 87 GLY A CA 1
ATOM 693 C C . GLY A 1 88 ? 71.449 40.552 57.814 1.00 38.70 87 GLY A C 1
ATOM 694 O O . GLY A 1 88 ? 72.472 41.025 58.323 1.00 38.09 87 GLY A O 1
ATOM 695 N N . GLU A 1 89 ? 70.586 41.260 57.100 1.00 43.74 88 GLU A N 1
ATOM 696 C CA . GLU A 1 89 ? 70.797 42.684 56.867 1.00 48.07 88 GLU A CA 1
ATOM 697 C C . GLU A 1 89 ? 70.249 43.480 58.050 1.00 50.85 88 GLU A C 1
ATOM 698 O O . GLU A 1 89 ? 70.910 44.393 58.537 1.00 55.91 88 GLU A O 1
ATOM 700 N N . ARG A 1 90 ? 69.071 43.143 58.575 1.00 54.04 89 ARG A N 1
ATOM 701 C CA . ARG A 1 90 ? 68.464 43.900 59.679 1.00 52.42 89 ARG A CA 1
ATOM 702 C C . ARG A 1 90 ? 69.138 43.545 61.002 1.00 55.18 89 ARG A C 1
ATOM 703 O O . ARG A 1 90 ? 69.136 44.373 61.912 1.00 58.00 89 ARG A O 1
ATOM 705 N N . ASP A 1 91 ? 69.691 42.342 61.118 1.00 47.40 90 ASP A N 1
ATOM 706 C CA . ASP A 1 91 ? 70.428 41.862 62.322 1.00 43.33 90 ASP A CA 1
ATOM 707 C C . ASP A 1 91 ? 71.428 40.797 61.883 1.00 40.93 90 ASP A C 1
ATOM 708 O O . ASP A 1 91 ? 71.026 39.693 61.369 1.00 37.56 90 ASP A O 1
ATOM 713 N N . ARG A 1 92 ? 72.702 41.118 62.012 1.00 37.83 91 ARG A N 1
ATOM 714 C CA . ARG A 1 92 ? 73.788 40.308 61.429 1.00 36.44 91 ARG A CA 1
ATOM 715 C C . ARG A 1 92 ? 74.016 39.046 62.250 1.00 31.46 91 ARG A C 1
ATOM 716 O O . ARG A 1 92 ? 74.744 38.208 61.804 1.00 30.25 91 ARG A O 1
ATOM 724 N N . ARG A 1 93 ? 73.341 38.836 63.380 1.00 31.91 92 ARG A N 1
ATOM 725 C CA . ARG A 1 93 ? 73.386 37.518 64.062 1.00 30.30 92 ARG A CA 1
ATOM 726 C C . ARG A 1 93 ? 72.480 36.460 63.410 1.00 29.44 92 ARG A C 1
ATOM 727 O O . ARG A 1 93 ? 72.788 35.247 63.563 1.00 29.43 92 ARG A O 1
ATOM 735 N N . ASP A 1 94 ? 71.447 36.862 62.689 1.00 29.50 93 ASP A N 1
ATOM 736 C CA . ASP A 1 94 ? 70.663 35.875 61.892 1.00 26.99 93 ASP A CA 1
ATOM 737 C C . ASP A 1 94 ? 71.543 35.361 60.748 1.00 26.40 93 ASP A C 1
ATOM 738 O O . ASP A 1 94 ? 72.273 36.172 60.124 1.00 28.09 93 ASP A O 1
ATOM 743 N N . ILE A 1 95 ? 71.461 34.070 60.470 1.00 24.75 94 ILE A N 1
ATOM 744 C CA . ILE A 1 95 ? 72.075 33.440 59.281 1.00 24.43 94 ILE A CA 1
ATOM 745 C C . ILE A 1 95 ? 70.951 32.791 58.475 1.00 23.11 94 ILE A C 1
ATOM 746 O O . ILE A 1 95 ? 70.101 32.095 59.024 1.00 21.67 94 ILE A O 1
ATOM 751 N N . TYR A 1 96 ? 71.007 32.993 57.173 1.00 20.94 95 TYR A N 1
ATOM 752 C CA . TYR A 1 96 ? 69.964 32.464 56.262 1.00 21.18 95 TYR A CA 1
ATOM 753 C C . TYR A 1 96 ? 70.552 31.555 55.180 1.00 20.21 95 TYR A C 1
ATOM 754 O O . TYR A 1 96 ? 71.614 31.857 54.559 1.00 21.87 95 TYR A O 1
ATOM 763 N N . LEU A 1 97 ? 69.900 30.437 54.978 1.00 20.00 96 LEU A N 1
ATOM 764 C CA . LEU A 1 97 ? 70.090 29.607 53.773 1.00 19.14 96 LEU A CA 1
ATOM 765 C C . LEU A 1 97 ? 69.674 30.433 52.547 1.00 18.94 96 LEU A C 1
ATOM 766 O O . LEU A 1 97 ? 68.647 31.077 52.552 1.00 19.50 96 LEU A O 1
ATOM 771 N N . ASN A 1 98 ? 70.489 30.374 51.486 1.00 19.31 97 ASN A N 1
ATOM 772 C CA . ASN A 1 98 ? 70.141 30.921 50.164 1.00 18.92 97 ASN A CA 1
ATOM 773 C C . ASN A 1 98 ? 70.213 29.756 49.186 1.00 18.53 97 ASN A C 1
ATOM 774 O O . ASN A 1 98 ? 71.174 28.981 49.256 1.00 17.53 97 ASN A O 1
ATOM 779 N N . VAL A 1 99 ? 69.186 29.579 48.372 1.00 16.67 98 VAL A N 1
ATOM 780 C CA . VAL A 1 99 ? 69.213 28.598 47.258 1.00 17.62 98 VAL A CA 1
ATOM 781 C C . VAL A 1 99 ? 69.118 29.340 45.932 1.00 17.14 98 VAL A C 1
ATOM 782 O O . VAL A 1 99 ? 68.328 30.315 45.772 1.00 16.99 98 VAL A O 1
ATOM 786 N N . VAL A 1 100 ? 69.866 28.895 44.981 1.00 16.12 99 VAL A N 1
ATOM 787 C CA . VAL A 1 100 ? 69.920 29.498 43.629 1.00 16.58 99 VAL A CA 1
ATOM 788 C C . VAL A 1 100 ? 69.417 28.490 42.612 1.00 17.04 99 VAL A C 1
ATOM 789 O O . VAL A 1 100 ? 69.827 27.292 42.658 1.00 17.93 99 VAL A O 1
ATOM 793 N N . MET A 1 101 ? 68.488 28.921 41.755 1.00 17.02 100 MET A N 1
ATOM 794 C CA . MET A 1 101 ? 67.922 28.052 40.732 1.00 18.12 100 MET A CA 1
ATOM 795 C C . MET A 1 101 ? 67.737 28.898 39.480 1.00 17.38 100 MET A C 1
ATOM 796 O O . MET A 1 101 ? 67.975 30.081 39.512 1.00 15.95 100 MET A O 1
ATOM 801 N N . GLU A 1 102 ? 67.337 28.282 38.383 1.00 18.42 101 GLU A N 1
ATOM 802 C CA . GLU A 1 102 ? 67.066 29.062 37.182 1.00 18.94 101 GLU A CA 1
ATOM 803 C C . GLU A 1 102 ? 65.864 29.954 37.409 1.00 18.12 101 GLU A C 1
ATOM 804 O O . GLU A 1 102 ? 64.951 29.590 38.139 1.00 19.66 101 GLU A O 1
ATOM 810 N N . TYR A 1 103 ? 65.882 31.118 36.788 1.00 17.00 102 TYR A N 1
ATOM 811 C CA . TYR A 1 103 ? 64.814 32.086 36.964 1.00 15.98 102 TYR A CA 1
ATOM 812 C C . TYR A 1 103 ? 63.610 31.813 36.092 1.00 17.74 102 TYR A C 1
ATOM 813 O O . TYR A 1 103 ? 63.781 31.470 34.927 1.00 19.69 102 TYR A O 1
ATOM 822 N N . VAL A 1 104 ? 62.413 31.968 36.647 1.00 16.12 103 VAL A N 1
ATOM 823 C CA . VAL A 1 104 ? 61.178 31.828 35.872 1.00 15.87 103 VAL A CA 1
ATOM 824 C C . VAL A 1 104 ? 60.522 33.185 36.076 1.00 17.44 103 VAL A C 1
ATOM 825 O O . VAL A 1 104 ? 60.413 33.623 37.203 1.00 18.22 103 VAL A O 1
ATOM 829 N N . PRO A 1 105 ? 60.067 33.844 34.998 1.00 18.67 104 PRO A N 1
ATOM 830 C CA . PRO A 1 105 ? 59.573 35.224 35.144 1.00 20.29 104 PRO A CA 1
ATOM 831 C C . PRO A 1 105 ? 58.361 35.495 36.014 1.00 19.32 104 PRO A C 1
ATOM 832 O O . PRO A 1 105 ? 58.304 36.584 36.568 1.00 20.50 104 PRO A O 1
ATOM 836 N N . ASP A 1 106 ? 57.397 34.586 36.078 1.00 18.06 105 ASP A N 1
ATOM 837 C CA . ASP A 1 106 ? 56.158 34.868 36.790 1.00 20.46 105 ASP A CA 1
ATOM 838 C C . ASP A 1 106 ? 55.575 33.700 37.529 1.00 18.00 105 ASP A C 1
ATOM 839 O O . ASP A 1 106 ? 55.995 32.580 37.315 1.00 16.97 105 ASP A O 1
ATOM 844 N N . THR A 1 107 ? 54.657 33.976 38.443 1.00 17.70 106 THR A N 1
ATOM 845 C CA . THR A 1 107 ? 53.943 32.912 39.103 1.00 17.42 106 THR A CA 1
ATOM 846 C C . THR A 1 107 ? 52.669 32.651 38.318 1.00 16.64 106 THR A C 1
ATOM 847 O O . THR A 1 107 ? 52.189 33.528 37.623 1.00 17.81 106 THR A O 1
ATOM 851 N N . LEU A 1 108 ? 52.151 31.442 38.395 1.00 16.01 107 LEU A N 1
ATOM 852 C CA . LEU A 1 108 ? 50.854 31.091 37.779 1.00 17.04 107 LEU A CA 1
ATOM 853 C C . LEU A 1 108 ? 49.795 32.036 38.326 1.00 18.21 107 LEU A C 1
ATOM 854 O O . LEU A 1 108 ? 48.861 32.471 37.596 1.00 17.73 107 LEU A O 1
ATOM 859 N N . HIS A 1 109 ? 49.869 32.328 39.611 1.00 17.83 108 HIS A N 1
ATOM 860 C CA . HIS A 1 109 ? 48.913 33.280 40.231 1.00 20.08 108 HIS A CA 1
ATOM 861 C C . HIS A 1 109 ? 48.842 34.596 39.424 1.00 21.08 108 HIS A C 1
ATOM 862 O O . HIS A 1 109 ? 47.689 34.994 38.983 1.00 21.83 108 HIS A O 1
ATOM 869 N N . ARG A 1 110 ? 49.961 35.289 39.260 1.00 20.83 109 ARG A N 1
ATOM 870 C CA . ARG A 1 110 ? 49.949 36.577 38.584 1.00 21.15 109 ARG A CA 1
ATOM 871 C C . ARG A 1 110 ? 49.569 36.468 37.118 1.00 20.86 109 ARG A C 1
ATOM 872 O O . ARG A 1 110 ? 48.882 37.327 36.614 1.00 21.46 109 ARG A O 1
ATOM 874 N N . CYS A 1 111 ? 50.023 35.422 36.441 1.00 19.10 110 CYS A N 1
ATOM 875 C CA . CYS A 1 111 ? 49.747 35.221 34.995 1.00 20.15 110 CYS A CA 1
ATOM 876 C C . CYS A 1 111 ? 48.231 35.105 34.805 1.00 22.26 110 CYS A C 1
ATOM 877 O O . CYS A 1 111 ? 47.669 35.791 33.964 1.00 23.36 110 CYS A O 1
ATOM 880 N N . CYS A 1 112 ? 47.594 34.348 35.679 1.00 20.41 111 CYS A N 1
ATOM 881 C CA . CYS A 1 112 ? 46.119 34.179 35.600 1.00 22.70 111 CYS A CA 1
ATOM 882 C C . CYS A 1 112 ? 45.409 35.465 36.014 1.00 21.84 111 CYS A C 1
ATOM 883 O O . CYS A 1 112 ? 44.434 35.848 35.310 1.00 23.49 111 CYS A O 1
ATOM 886 N N . ARG A 1 113 ? 45.854 36.115 37.061 1.00 23.25 112 ARG A N 1
ATOM 887 C CA . ARG A 1 113 ? 45.209 37.344 37.610 1.00 25.82 112 ARG A CA 1
ATOM 888 C C . ARG A 1 113 ? 45.260 38.438 36.553 1.00 28.62 112 ARG A C 1
ATOM 889 O O . ARG A 1 113 ? 44.289 39.232 36.475 1.00 26.85 112 ARG A O 1
ATOM 891 N N . ASN A 1 114 ? 46.277 38.441 35.709 1.00 26.92 113 ASN A N 1
ATOM 892 C CA . ASN A 1 114 ? 46.409 39.453 34.637 1.00 28.24 113 ASN A CA 1
ATOM 893 C C . ASN A 1 114 ? 45.219 39.337 33.683 1.00 25.49 113 ASN A C 1
ATOM 894 O O . ASN A 1 114 ? 44.758 40.410 33.228 1.00 24.58 113 ASN A O 1
ATOM 899 N N . TYR A 1 115 ? 44.743 38.142 33.365 1.00 21.29 114 TYR A N 1
ATOM 900 C CA . TYR A 1 115 ? 43.584 37.909 32.488 1.00 23.28 114 TYR A CA 1
ATOM 901 C C . TYR A 1 115 ? 42.313 38.312 33.225 1.00 24.80 114 TYR A C 1
ATOM 902 O O . TYR A 1 115 ? 41.482 39.093 32.649 1.00 26.63 114 TYR A O 1
ATOM 911 N N . TYR A 1 116 ? 42.117 37.822 34.445 1.00 21.97 115 TYR A N 1
ATOM 912 C CA . TYR A 1 116 ? 40.870 38.095 35.159 1.00 21.32 115 TYR A CA 1
ATOM 913 C C . TYR A 1 116 ? 40.694 39.555 35.524 1.00 23.00 115 TYR A C 1
ATOM 914 O O . TYR A 1 116 ? 39.571 40.009 35.667 1.00 24.15 115 TYR A O 1
ATOM 923 N N . ARG A 1 117 ? 41.786 40.281 35.712 1.00 22.44 116 ARG A N 1
ATOM 924 C CA . ARG A 1 117 ? 41.681 41.750 35.947 1.00 25.82 116 ARG A CA 1
ATOM 925 C C . ARG A 1 117 ? 41.258 42.405 34.639 1.00 26.19 116 ARG A C 1
ATOM 926 O O . ARG A 1 117 ? 40.661 43.538 34.761 1.00 27.61 116 ARG A O 1
ATOM 934 N N . ARG A 1 118 ? 41.370 41.781 33.479 1.00 28.90 117 ARG A N 1
ATOM 935 C CA . ARG A 1 118 ? 40.650 42.165 32.197 1.00 31.03 117 ARG A CA 1
ATOM 936 C C . ARG A 1 118 ? 39.335 41.433 31.891 1.00 33.25 117 ARG A C 1
ATOM 937 O O . ARG A 1 118 ? 38.955 41.302 30.695 1.00 33.61 117 ARG A O 1
ATOM 945 N N . GLN A 1 119 ? 38.647 40.935 32.894 1.00 32.71 118 GLN A N 1
ATOM 946 C CA . GLN A 1 119 ? 37.282 40.430 32.726 1.00 31.76 118 GLN A CA 1
ATOM 947 C C . GLN A 1 119 ? 37.188 39.210 31.777 1.00 34.45 118 GLN A C 1
ATOM 948 O O . GLN A 1 119 ? 36.091 38.985 31.219 1.00 35.45 118 GLN A O 1
ATOM 954 N N . VAL A 1 120 ? 38.261 38.409 31.710 1.00 33.25 119 VAL A N 1
ATOM 955 C CA . VAL A 1 120 ? 38.322 37.288 30.798 1.00 34.25 119 VAL A CA 1
ATOM 956 C C . VAL A 1 120 ? 39.130 36.145 31.390 1.00 33.63 119 VAL A C 1
ATOM 957 O O . VAL A 1 120 ? 40.073 36.389 32.112 1.00 30.72 119 VAL A O 1
ATOM 959 N N . ALA A 1 121 ? 38.743 34.912 31.092 1.00 35.01 120 ALA A N 1
ATOM 960 C CA . ALA A 1 121 ? 39.514 33.774 31.542 1.00 30.97 120 ALA A CA 1
ATOM 961 C C . ALA A 1 121 ? 40.789 33.672 30.702 1.00 29.89 120 ALA A C 1
ATOM 962 O O . ALA A 1 121 ? 40.851 34.176 29.601 1.00 29.12 120 ALA A O 1
ATOM 964 N N . PRO A 1 122 ? 41.832 33.055 31.267 1.00 25.63 121 PRO A N 1
ATOM 965 C CA . PRO A 1 122 ? 43.006 32.855 30.414 1.00 24.41 121 PRO A CA 1
ATOM 966 C C . PRO A 1 122 ? 42.721 32.002 29.150 1.00 21.93 121 PRO A C 1
ATOM 967 O O . PRO A 1 122 ? 41.769 31.244 29.165 1.00 22.57 121 PRO A O 1
ATOM 971 N N . PRO A 1 123 ? 43.551 32.114 28.092 1.00 20.39 122 PRO A N 1
ATOM 972 C CA . PRO A 1 123 ? 43.242 31.339 26.898 1.00 21.90 122 PRO A CA 1
ATOM 973 C C . PRO A 1 123 ? 43.233 29.860 27.201 1.00 19.79 122 PRO A C 1
ATOM 974 O O . PRO A 1 123 ? 44.079 29.339 27.916 1.00 19.52 122 PRO A O 1
ATOM 978 N N . PRO A 1 124 ? 42.236 29.131 26.717 1.00 19.76 123 PRO A N 1
ATOM 979 C CA .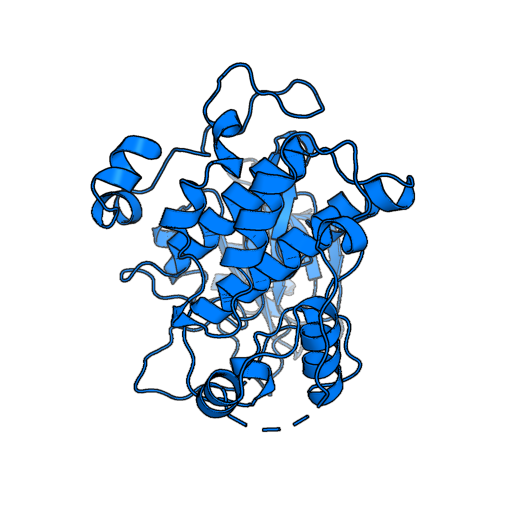 PRO A 1 124 ? 42.161 27.701 26.982 1.00 18.62 123 PRO A CA 1
ATOM 980 C C . PRO A 1 124 ? 43.440 26.916 26.668 1.00 18.41 123 PRO A C 1
ATOM 981 O O . PRO A 1 124 ? 43.779 25.997 27.430 1.00 17.68 123 PRO A O 1
ATOM 985 N N . ILE A 1 125 ? 44.149 27.274 25.614 1.00 18.55 124 ILE A N 1
ATOM 986 C CA . ILE A 1 125 ? 45.371 26.492 25.270 1.00 18.90 124 ILE A CA 1
ATOM 987 C C . ILE A 1 125 ? 46.436 26.731 26.338 1.00 18.91 124 ILE A C 1
ATOM 988 O O . ILE A 1 125 ? 47.232 25.808 26.650 1.00 17.16 124 ILE A O 1
ATOM 993 N N . LEU A 1 126 ? 46.492 27.927 26.950 1.00 19.47 125 LEU A N 1
ATOM 994 C CA . LEU A 1 126 ? 47.474 28.158 28.030 1.00 18.26 125 LEU A CA 1
ATOM 995 C C . LEU A 1 126 ? 47.146 27.375 29.291 1.00 17.48 125 LEU A C 1
ATOM 996 O O . LEU A 1 126 ? 48.047 26.761 29.880 1.00 17.58 125 LEU A O 1
ATOM 1001 N N . ILE A 1 127 ? 45.883 27.333 29.678 1.00 17.05 126 ILE A N 1
ATOM 1002 C CA . ILE A 1 127 ? 45.448 26.568 30.839 1.00 16.41 126 ILE A CA 1
ATOM 1003 C C . ILE A 1 127 ? 45.841 25.097 30.591 1.00 16.96 126 ILE A C 1
ATOM 1004 O O . ILE A 1 127 ? 46.404 24.454 31.472 1.00 16.22 126 ILE A O 1
ATOM 1009 N N . LYS A 1 128 ? 45.596 24.611 29.380 1.00 16.28 127 LYS A N 1
ATOM 1010 C CA . LYS A 1 128 ? 45.897 23.216 29.044 1.00 14.74 127 LYS A CA 1
ATOM 1011 C C . LYS A 1 128 ? 47.381 22.873 29.085 1.00 14.53 127 LYS A C 1
ATOM 1012 O O . LYS A 1 128 ? 47.773 21.888 29.699 1.00 15.02 127 LYS A O 1
ATOM 1018 N N . VAL A 1 129 ? 48.261 23.608 28.453 1.00 15.71 128 VAL A N 1
ATOM 1019 C CA . VAL A 1 129 ? 49.724 23.307 28.449 1.00 16.50 128 VAL A CA 1
ATOM 1020 C C . VAL A 1 129 ? 50.268 23.513 29.861 1.00 15.68 128 VAL A C 1
ATOM 1021 O O . VAL A 1 129 ? 51.168 22.798 30.280 1.00 14.61 128 VAL A O 1
ATOM 1025 N N . PHE A 1 130 ? 49.699 24.498 30.606 1.00 15.57 129 PHE A N 1
ATOM 1026 C CA . PHE A 1 130 ? 50.141 24.629 31.985 1.00 15.88 129 PHE A CA 1
ATOM 1027 C C . PHE A 1 130 ? 49.747 23.391 32.795 1.00 15.44 129 PHE A C 1
ATOM 1028 O O . PHE A 1 130 ? 50.572 22.834 33.508 1.00 15.51 129 PHE A O 1
ATOM 1036 N N . LEU A 1 131 ? 48.485 22.972 32.694 1.00 16.19 130 LEU A N 1
ATOM 1037 C CA . LEU A 1 131 ? 48.069 21.813 33.475 1.00 15.68 130 LEU A CA 1
ATOM 1038 C C . LEU A 1 131 ? 48.871 20.570 33.134 1.00 15.74 130 LEU A C 1
ATOM 1039 O O . LEU A 1 131 ? 49.268 19.841 34.042 1.00 15.58 130 LEU A O 1
ATOM 1044 N N . PHE A 1 132 ? 49.146 20.363 31.854 1.00 15.66 131 PHE A N 1
ATOM 1045 C CA . PHE A 1 132 ? 49.925 19.213 31.406 1.00 15.23 131 PHE A CA 1
ATOM 1046 C C . PHE A 1 132 ? 51.264 19.186 32.144 1.00 14.99 131 PHE A C 1
ATOM 1047 O O . PHE A 1 132 ? 51.696 18.184 32.679 1.00 14.56 131 PHE A O 1
ATOM 1055 N N . GLN A 1 133 ? 51.939 20.320 32.174 1.00 13.88 132 GLN A N 1
ATOM 1056 C CA . GLN A 1 133 ? 53.276 20.404 32.755 1.00 13.49 132 GLN A CA 1
ATOM 1057 C C . GLN A 1 133 ? 53.211 20.296 34.271 1.00 14.10 132 GLN A C 1
ATOM 1058 O O . GLN A 1 133 ? 54.172 19.715 34.853 1.00 15.01 132 GLN A O 1
ATOM 1064 N N . LEU A 1 134 ? 52.173 20.823 34.886 1.00 14.51 133 LEU A N 1
ATOM 1065 C CA . LEU A 1 134 ? 52.016 20.704 36.343 1.00 14.16 133 LEU A CA 1
ATOM 1066 C C . LEU A 1 134 ? 51.765 19.230 36.721 1.00 14.14 133 LEU A C 1
ATOM 1067 O O . LEU A 1 134 ? 52.378 18.769 37.682 1.00 15.37 133 LEU A O 1
ATOM 1072 N N . ILE A 1 135 ? 50.925 18.543 35.967 1.00 14.51 134 ILE A N 1
ATOM 1073 C CA . ILE A 1 135 ? 50.722 17.092 36.215 1.00 15.20 134 ILE A CA 1
ATOM 1074 C C . ILE A 1 135 ? 52.034 16.371 35.976 1.00 15.79 134 ILE A C 1
ATOM 1075 O O . ILE A 1 135 ? 52.399 15.520 36.797 1.00 16.32 134 ILE A O 1
ATOM 1080 N N . ARG A 1 136 ? 52.784 16.712 34.940 1.00 15.37 135 ARG A N 1
ATOM 1081 C CA . ARG A 1 136 ? 54.092 16.078 34.717 1.00 16.23 135 ARG A CA 1
ATOM 1082 C C . ARG A 1 136 ? 54.994 16.274 35.922 1.00 17.18 135 ARG A C 1
ATOM 1083 O O . ARG A 1 136 ? 55.676 15.308 36.292 1.00 15.74 135 ARG A O 1
ATOM 1091 N N . SER A 1 137 ? 55.020 17.463 36.554 1.00 15.40 136 SER A N 1
ATOM 1092 C CA . SER A 1 137 ? 55.944 17.716 37.676 1.00 15.66 136 SER A CA 1
ATOM 1093 C C . SER A 1 137 ? 55.650 16.777 38.857 1.00 15.55 136 SER A C 1
ATOM 1094 O O . SER A 1 137 ? 56.571 16.156 39.443 1.00 16.98 136 SER A O 1
ATOM 1097 N N . ILE A 1 138 ? 54.382 16.555 39.159 1.00 17.80 137 ILE A N 1
ATOM 1098 C CA . ILE A 1 138 ? 54.008 15.672 40.287 1.00 17.30 137 ILE A CA 1
ATOM 1099 C C . ILE A 1 138 ? 54.158 14.195 39.878 1.00 18.04 137 ILE A C 1
ATOM 1100 O O . ILE A 1 138 ? 54.393 13.381 40.753 1.00 18.06 137 ILE A O 1
ATOM 1105 N N . GLY A 1 139 ? 53.983 13.867 38.606 1.00 18.10 138 GLY A N 1
ATOM 1106 C CA . GLY A 1 139 ? 54.289 12.504 38.132 1.00 18.68 138 GLY A CA 1
ATOM 1107 C C . GLY A 1 139 ? 55.716 12.197 38.471 1.00 18.97 138 GLY A C 1
ATOM 1108 O O . GLY A 1 139 ? 55.985 11.092 38.995 1.00 20.53 138 GLY A O 1
ATOM 1109 N N . CYS A 1 140 ? 56.628 13.127 38.166 1.00 17.84 139 CYS A N 1
ATOM 1110 C CA . CYS A 1 140 ? 58.064 12.903 38.435 1.00 19.58 139 CYS A CA 1
ATOM 1111 C C . CYS A 1 140 ? 58.277 12.782 39.943 1.00 19.24 139 CYS A C 1
ATOM 1112 O O . CYS A 1 140 ? 58.982 11.846 40.383 1.00 21.42 139 CYS A O 1
ATOM 1115 N N . LEU A 1 141 ? 57.765 13.723 40.733 1.00 18.39 140 LEU A N 1
ATOM 1116 C CA . LEU A 1 141 ? 57.941 13.706 42.189 1.00 18.60 140 LEU A CA 1
ATOM 1117 C C . LEU A 1 141 ? 57.510 12.339 42.745 1.00 18.24 140 LEU A C 1
ATOM 1118 O O . LEU A 1 141 ? 58.175 11.852 43.644 1.00 19.14 140 LEU A O 1
ATOM 1123 N N . HIS A 1 142 ? 56.430 11.770 42.243 1.00 20.13 141 HIS A N 1
ATOM 1124 C CA . HIS A 1 142 ? 55.729 10.631 42.893 1.00 18.72 141 HIS A CA 1
ATOM 1125 C C . HIS A 1 142 ? 56.286 9.293 42.373 1.00 20.04 141 HIS A C 1
ATOM 1126 O O . HIS A 1 142 ? 55.825 8.259 42.853 1.00 19.74 141 HIS A O 1
ATOM 1133 N N . LEU A 1 143 ? 57.212 9.304 41.437 1.00 20.06 142 LEU A N 1
ATOM 1134 C CA . LEU A 1 143 ? 57.897 8.068 40.962 1.00 21.91 142 LEU A CA 1
ATOM 1135 C C . LEU A 1 143 ? 58.448 7.309 42.146 1.00 22.17 142 LEU A C 1
ATOM 1136 O O . LEU A 1 143 ? 58.960 7.856 43.096 1.00 20.12 142 LEU A O 1
ATOM 1141 N N . PRO A 1 144 ? 58.490 5.965 42.090 1.00 24.04 143 PRO A N 1
ATOM 1142 C CA . PRO A 1 144 ? 59.088 5.226 43.202 1.00 24.01 143 PRO A CA 1
ATOM 1143 C C . PRO A 1 144 ? 60.556 5.556 43.477 1.00 25.42 143 PRO A C 1
ATOM 1144 O O . PRO A 1 144 ? 61.019 5.440 44.566 1.00 26.15 143 PRO A O 1
ATOM 1148 N N . SER A 1 145 ? 61.252 6.006 42.445 1.00 24.11 144 SER A N 1
ATOM 1149 C CA . SER A 1 145 ? 62.675 6.367 42.523 1.00 23.74 144 SER A CA 1
ATOM 1150 C C . SER A 1 145 ? 62.915 7.763 43.098 1.00 24.09 144 SER A C 1
ATOM 1151 O O . SER A 1 145 ? 64.080 8.115 43.337 1.00 24.46 144 SER A O 1
ATOM 1154 N N . VAL A 1 146 ? 61.847 8.527 43.283 1.00 23.29 145 VAL A N 1
ATOM 1155 C CA . VAL A 1 146 ? 61.930 9.932 43.791 1.00 23.51 145 VAL A CA 1
ATOM 1156 C C . VAL A 1 146 ? 61.120 10.011 45.076 1.00 21.21 145 VAL A C 1
ATOM 1157 O O . VAL A 1 146 ? 61.740 10.342 46.130 1.00 22.66 145 VAL A O 1
ATOM 1161 N N . ASN A 1 147 ? 59.823 9.704 45.027 1.00 20.76 146 ASN A N 1
ATOM 1162 C CA . ASN A 1 147 ? 58.949 9.530 46.201 1.00 23.56 146 ASN A CA 1
ATOM 1163 C C . ASN A 1 147 ? 58.876 10.798 47.063 1.00 24.61 146 ASN A C 1
ATOM 1164 O O . ASN A 1 147 ? 58.900 10.668 48.287 1.00 23.11 146 ASN A O 1
ATOM 1169 N N . VAL A 1 148 ? 58.801 11.962 46.434 1.00 21.83 147 VAL A N 1
ATOM 1170 C CA . VAL A 1 148 ? 58.686 13.291 47.093 1.00 21.41 147 VAL A CA 1
ATOM 1171 C C . VAL A 1 148 ? 57.214 13.704 47.017 1.00 21.37 147 VAL A C 1
ATOM 1172 O O . VAL A 1 148 ? 56.588 13.653 45.953 1.00 20.66 147 VAL A O 1
ATOM 1176 N N . CYS A 1 149 ? 56.629 14.002 48.178 1.00 19.44 148 CYS A N 1
ATOM 1177 C CA . CYS A 1 149 ? 55.309 14.648 48.278 1.00 19.89 148 CYS A CA 1
ATOM 1178 C C . CYS A 1 149 ? 55.565 16.135 48.510 1.00 18.89 148 CYS A C 1
ATOM 1179 O O . CYS A 1 149 ? 56.172 16.487 49.492 1.00 19.10 148 CYS A O 1
ATOM 1182 N N . HIS A 1 150 ? 55.102 16.984 47.614 1.00 17.96 149 HIS A N 1
ATOM 1183 C CA . HIS A 1 150 ? 55.367 18.435 47.757 1.00 18.03 149 HIS A CA 1
ATOM 1184 C C . HIS A 1 150 ? 54.639 18.996 49.003 1.00 18.31 149 HIS A C 1
ATOM 1185 O O . HIS A 1 150 ? 55.266 19.786 49.757 1.00 19.88 149 HIS A O 1
ATOM 1192 N N . ARG A 1 151 ? 53.347 18.661 49.164 1.00 18.12 150 ARG A N 1
ATOM 1193 C CA . ARG A 1 151 ? 52.475 18.970 50.336 1.00 19.01 150 ARG A CA 1
ATOM 1194 C C . ARG A 1 151 ? 52.050 20.434 50.390 1.00 20.76 150 ARG A C 1
ATOM 1195 O O . ARG A 1 151 ? 51.184 20.686 51.207 1.00 23.71 150 ARG A O 1
ATOM 1203 N N . ASP A 1 152 ? 52.520 21.317 49.515 1.00 19.47 151 ASP A N 1
ATOM 1204 C CA . ASP A 1 152 ? 52.054 22.705 49.533 1.00 19.87 151 ASP A CA 1
ATOM 1205 C C . ASP A 1 152 ? 51.946 23.329 48.131 1.00 19.59 151 ASP A C 1
ATOM 1206 O O . ASP A 1 152 ? 52.393 24.449 47.907 1.00 19.14 151 ASP A O 1
ATOM 1211 N N . ILE A 1 153 ? 51.359 22.602 47.188 1.00 16.77 152 ILE A N 1
ATOM 1212 C CA . ILE A 1 153 ? 51.289 23.119 45.780 1.00 16.30 152 ILE A CA 1
ATOM 1213 C C . ILE A 1 153 ? 50.178 24.164 45.716 1.00 17.50 152 ILE A C 1
ATOM 1214 O O . ILE A 1 153 ? 49.057 23.905 46.211 1.00 18.79 152 ILE A O 1
ATOM 1219 N N . LYS A 1 154 ? 50.554 25.322 45.191 1.00 16.63 153 LYS A N 1
ATOM 1220 C CA . LYS A 1 154 ? 49.624 26.463 45.141 1.00 17.36 153 LYS A CA 1
ATOM 1221 C C . LYS A 1 154 ? 50.018 27.388 43.994 1.00 16.79 153 LYS A C 1
ATOM 1222 O O . LYS A 1 154 ? 51.142 27.372 43.515 1.00 16.20 153 LYS A O 1
ATOM 1228 N N . PRO A 1 155 ? 49.129 28.293 43.551 1.00 18.37 154 PRO A N 1
ATOM 1229 C CA . PRO A 1 155 ? 49.479 29.102 42.400 1.00 17.53 154 PRO A CA 1
ATOM 1230 C C . PRO A 1 155 ? 50.691 29.996 42.626 1.00 17.75 154 PRO A C 1
ATOM 1231 O O . PRO A 1 155 ? 51.308 30.412 41.600 1.00 18.38 154 PRO A O 1
ATOM 1235 N N . HIS A 1 156 ? 51.032 30.329 43.865 1.00 18.34 155 HIS A N 1
ATOM 1236 C CA . HIS A 1 156 ? 52.240 31.113 44.128 1.00 19.96 155 HIS A CA 1
ATOM 1237 C C . HIS A 1 156 ? 53.569 30.350 43.974 1.00 19.52 155 HIS A C 1
ATOM 1238 O O . HIS A 1 156 ? 54.588 30.993 43.765 1.00 20.60 155 HIS A O 1
ATOM 1245 N N . ASN A 1 157 ? 53.598 29.010 44.073 1.00 16.86 156 ASN A N 1
ATOM 1246 C CA . ASN A 1 157 ? 54.869 28.213 43.858 1.00 17.50 156 ASN A CA 1
ATOM 1247 C C . ASN A 1 157 ? 54.811 27.413 42.527 1.00 17.07 156 ASN A C 1
ATOM 1248 O O . ASN A 1 157 ? 55.578 26.513 42.348 1.00 18.16 156 ASN A O 1
ATOM 1253 N N . VAL A 1 158 ? 53.835 27.667 41.655 1.00 15.60 157 VAL A N 1
ATOM 1254 C CA . VAL A 1 158 ? 53.853 27.145 40.283 1.00 14.87 157 VAL A CA 1
ATOM 1255 C C . VAL A 1 158 ? 54.302 28.330 39.440 1.00 15.99 157 VAL A C 1
ATOM 1256 O O . VAL A 1 158 ? 53.643 29.357 39.435 1.00 18.65 157 VAL A O 1
ATOM 1260 N N . LEU A 1 159 ? 55.453 28.228 38.781 1.00 15.90 158 LEU A N 1
ATOM 1261 C CA . LEU A 1 159 ? 56.019 29.360 38.061 1.00 15.23 158 LEU A CA 1
ATOM 1262 C C . LEU A 1 159 ? 55.819 29.174 36.594 1.00 15.20 158 LEU A C 1
ATOM 1263 O O . LEU A 1 159 ? 55.780 28.068 36.157 1.00 15.38 158 LEU A O 1
ATOM 1268 N N . VAL A 1 160 ? 55.652 30.257 35.855 1.00 14.62 159 VAL A N 1
ATOM 1269 C CA . VAL A 1 160 ? 55.381 30.162 34.434 1.00 14.71 159 VAL A CA 1
ATOM 1270 C C . VAL A 1 160 ? 56.051 31.229 33.608 1.00 15.23 159 VAL A C 1
ATOM 1271 O O . VAL A 1 160 ? 56.383 32.280 34.131 1.00 15.19 159 VAL A O 1
ATOM 1275 N N . ASN A 1 161 ? 56.276 30.934 32.334 1.00 16.28 160 ASN A N 1
ATOM 1276 C CA . ASN A 1 161 ? 56.786 31.923 31.404 1.00 18.34 160 ASN A CA 1
ATOM 1277 C C . ASN A 1 161 ? 55.673 31.928 30.373 1.00 19.57 160 ASN A C 1
ATOM 1278 O O . ASN A 1 161 ? 55.574 31.031 29.560 1.00 20.41 160 ASN A O 1
ATOM 1283 N N . GLU A 1 162 ? 54.813 32.921 30.445 1.00 22.25 161 GLU A N 1
ATOM 1284 C CA . GLU A 1 162 ? 53.656 32.991 29.553 1.00 26.29 161 GLU A CA 1
ATOM 1285 C C . GLU A 1 162 ? 54.020 33.009 28.071 1.00 27.10 161 GLU A C 1
ATOM 1286 O O . GLU A 1 162 ? 53.347 32.377 27.252 1.00 31.14 161 GLU A O 1
ATOM 1292 N N . ALA A 1 163 ? 55.084 33.723 27.729 1.00 25.17 162 ALA A N 1
ATOM 1293 C CA . ALA A 1 163 ? 55.475 33.840 26.333 1.00 25.49 162 ALA A CA 1
ATOM 1294 C C . ALA A 1 163 ? 55.835 32.510 25.669 1.00 24.56 162 ALA A C 1
ATOM 1295 O O . ALA A 1 163 ? 55.507 32.305 24.508 1.00 30.39 162 ALA A O 1
ATOM 1297 N N . ASP A 1 164 ? 56.503 31.616 26.391 1.00 22.05 163 ASP A N 1
ATOM 1298 C CA . ASP A 1 164 ? 56.825 30.297 25.820 1.00 22.91 163 ASP A CA 1
ATOM 1299 C C . ASP A 1 164 ? 55.969 29.140 26.317 1.00 20.28 163 ASP A C 1
ATOM 1300 O O . ASP A 1 164 ? 56.185 27.996 25.932 1.00 19.97 163 ASP A O 1
ATOM 1305 N N . GLY A 1 165 ? 55.017 29.432 27.187 1.00 20.86 164 GLY A N 1
ATOM 1306 C CA . GLY A 1 165 ? 54.124 28.389 27.670 1.00 19.36 164 GLY A CA 1
ATOM 1307 C C . GLY A 1 165 ? 54.751 27.390 28.612 1.00 19.78 164 GLY A C 1
ATOM 1308 O O . GLY A 1 165 ? 54.197 26.325 28.818 1.00 19.70 164 GLY A O 1
ATOM 1309 N N . THR A 1 166 ? 55.896 27.737 29.182 1.00 17.04 165 THR A N 1
ATOM 1310 C CA . THR A 1 166 ? 56.614 26.808 30.066 1.00 17.14 165 THR A CA 1
ATOM 1311 C C . THR A 1 166 ? 56.190 26.980 31.523 1.00 15.83 165 THR A C 1
ATOM 1312 O O . THR A 1 166 ? 55.801 28.066 31.937 1.00 16.27 165 THR A O 1
ATOM 1316 N N . LEU A 1 167 ? 56.380 25.930 32.288 1.00 15.29 166 LEU A N 1
ATOM 1317 C CA . LEU A 1 167 ? 55.996 25.882 33.718 1.00 14.84 166 LEU A CA 1
ATOM 1318 C C . LEU A 1 167 ? 57.005 25.090 34.538 1.00 16.11 166 LEU A C 1
ATOM 1319 O O . LEU A 1 167 ? 57.460 23.990 34.087 1.00 17.08 166 LEU A O 1
ATOM 1324 N N . LYS A 1 168 ? 57.296 25.577 35.760 1.00 15.11 167 LYS A N 1
ATOM 1325 C CA . LYS A 1 168 ? 58.164 24.828 36.705 1.00 15.37 167 LYS A CA 1
ATOM 1326 C C . LYS A 1 168 ? 57.555 24.857 38.083 1.00 15.24 167 LYS A C 1
ATOM 1327 O O . LYS A 1 168 ? 57.082 25.946 38.529 1.00 16.58 167 LYS A O 1
ATOM 1333 N N . LEU A 1 169 ? 57.592 23.726 38.758 1.00 15.25 168 LEU A N 1
ATOM 1334 C CA . LEU A 1 169 ? 57.213 23.686 40.184 1.00 14.08 168 LEU A CA 1
ATOM 1335 C C . LEU A 1 169 ? 58.408 24.060 41.056 1.00 15.12 168 LEU A C 1
ATOM 1336 O O . LEU A 1 169 ? 59.554 23.610 40.764 1.00 16.15 168 LEU A O 1
ATOM 1341 N N . CYS A 1 170 ? 58.176 24.791 42.155 1.00 16.10 169 CYS A N 1
ATOM 1342 C CA . CYS A 1 170 ? 59.251 25.164 43.070 1.00 16.92 169 CYS A CA 1
ATOM 1343 C C . CYS A 1 170 ? 58.749 25.173 44.494 1.00 17.97 169 CYS A C 1
ATOM 1344 O O . CYS A 1 170 ? 57.613 24.812 44.714 1.00 18.33 169 CYS A O 1
ATOM 1347 N N . ASP A 1 171 ? 59.597 25.539 45.453 1.00 18.70 170 ASP A N 1
ATOM 1348 C CA . ASP A 1 171 ? 59.194 25.700 46.860 1.00 21.11 170 ASP A CA 1
ATOM 1349 C C . ASP A 1 171 ? 58.999 24.392 47.590 1.00 20.37 170 ASP A C 1
ATOM 1350 O O . ASP A 1 171 ? 57.880 24.057 47.936 1.00 22.39 170 ASP A O 1
ATOM 1355 N N . PHE A 1 172 ? 60.092 23.658 47.788 1.00 20.09 171 PHE A N 1
ATOM 1356 C CA . PHE A 1 172 ? 60.055 22.411 48.532 1.00 20.48 171 PHE A CA 1
ATOM 1357 C C . PHE A 1 172 ? 60.345 22.404 50.041 1.00 22.05 171 PHE A C 1
ATOM 1358 O O . PHE A 1 172 ? 60.634 21.353 50.598 1.00 22.06 171 PHE A O 1
ATOM 1366 N N . GLY A 1 173 ? 60.259 23.557 50.698 1.00 21.39 172 GLY A N 1
ATOM 1367 C CA . GLY A 1 173 ? 60.438 23.583 52.169 1.00 22.65 172 GLY A CA 1
ATOM 1368 C C . GLY A 1 173 ? 59.491 22.676 52.932 1.00 23.03 172 GLY A C 1
ATOM 1369 O O . GLY A 1 173 ? 59.926 22.089 53.933 1.00 24.84 172 GLY A O 1
ATOM 1370 N N . SER A 1 174 ? 58.252 22.437 52.472 1.00 19.50 173 SER A N 1
ATOM 1371 C CA . SER A 1 174 ? 57.252 21.595 53.127 1.00 20.83 173 SER A CA 1
ATOM 1372 C C . SER A 1 174 ? 57.264 20.149 52.641 1.00 19.91 173 SER A C 1
ATOM 1373 O O . SER A 1 174 ? 56.368 19.429 53.093 1.00 22.39 173 SER A O 1
ATOM 1376 N N . ALA A 1 175 ? 58.048 19.842 51.598 1.00 19.90 174 ALA A N 1
ATOM 1377 C CA . ALA A 1 175 ? 58.019 18.543 50.936 1.00 19.97 174 ALA A CA 1
ATOM 1378 C C . ALA A 1 175 ? 58.651 17.489 51.856 1.00 22.44 174 ALA A C 1
ATOM 1379 O O . ALA A 1 175 ? 59.535 17.798 52.659 1.00 24.19 174 ALA A O 1
ATOM 1381 N N . LYS A 1 176 ? 58.235 16.249 51.639 1.00 23.40 175 LYS A N 1
ATOM 1382 C CA . LYS A 1 176 ? 58.762 15.146 52.400 1.00 23.69 175 LYS A CA 1
ATOM 1383 C C . LYS A 1 176 ? 58.557 13.813 51.694 1.00 23.81 175 LYS A C 1
ATOM 1384 O O . LYS A 1 176 ? 57.598 13.649 51.000 1.00 23.72 175 LYS A O 1
ATOM 1390 N N . LYS A 1 177 ? 59.475 12.876 51.865 1.00 23.86 176 LYS A N 1
ATOM 1391 C CA . LYS A 1 177 ? 59.241 11.483 51.405 1.00 27.31 176 LYS A CA 1
ATOM 1392 C C . LYS A 1 177 ? 58.356 10.757 52.422 1.00 28.13 176 LYS A C 1
ATOM 1393 O O . LYS A 1 177 ? 58.868 10.518 53.558 1.00 28.84 176 LYS A O 1
ATOM 1399 N N . LEU A 1 178 ? 57.118 10.411 52.052 1.00 29.65 177 LEU A N 1
ATOM 1400 C CA . LEU A 1 178 ? 56.129 9.726 52.915 1.00 32.25 177 LEU A CA 1
ATOM 1401 C C . LEU A 1 178 ? 56.316 8.194 52.835 1.00 35.33 177 LEU A C 1
ATOM 1402 O O . LEU A 1 178 ? 56.776 7.618 51.777 1.00 32.57 177 LEU A O 1
ATOM 1407 N N . SER A 1 179 ? 55.870 7.541 53.897 1.00 38.22 178 SER A N 1
ATOM 1408 C CA . SER A 1 179 ? 55.918 6.063 54.064 1.00 39.22 178 SER A CA 1
ATOM 1409 C C . SER A 1 179 ? 54.589 5.637 54.692 1.00 41.82 178 SER A C 1
ATOM 1410 O O . SER A 1 179 ? 54.145 6.285 55.641 1.00 41.61 178 SER A O 1
ATOM 1412 N N . PRO A 1 180 ? 53.955 4.557 54.205 1.00 45.23 179 PRO A N 1
ATOM 1413 C CA . PRO A 1 180 ? 52.738 4.130 54.902 1.00 48.33 179 PRO A CA 1
ATOM 1414 C C . PRO A 1 180 ? 52.995 3.817 56.376 1.00 54.64 179 PRO A C 1
ATOM 1415 O O . PRO A 1 180 ? 52.032 3.837 57.134 1.00 55.57 179 PRO A O 1
ATOM 1419 N N . SER A 1 181 ? 54.244 3.574 56.759 1.00 61.34 180 SER A N 1
ATOM 1420 C CA . SER A 1 181 ? 54.580 3.223 58.139 1.00 71.78 180 SER A CA 1
ATOM 1421 C C . SER A 1 181 ? 55.037 4.377 59.021 1.00 73.71 180 SER A C 1
ATOM 1422 O O . SER A 1 181 ? 55.364 4.161 60.183 1.00 85.81 180 SER A O 1
ATOM 1424 N N . GLU A 1 182 ? 55.074 5.592 58.494 1.00 67.88 181 GLU A N 1
ATOM 1425 C CA . GLU A 1 182 ? 55.600 6.725 59.269 1.00 61.18 181 GLU A CA 1
ATOM 1426 C C . GLU A 1 182 ? 54.653 7.918 59.356 1.00 58.86 181 GLU A C 1
ATOM 1427 O O . GLU A 1 182 ? 53.956 8.209 58.393 1.00 47.11 181 GLU A O 1
ATOM 1429 N N . PRO A 1 183 ? 54.690 8.689 60.484 1.00 57.53 182 PRO A N 1
ATOM 1430 C CA . PRO A 1 183 ? 53.722 9.786 60.653 1.00 54.17 182 PRO A CA 1
ATOM 1431 C C . PRO A 1 183 ? 54.167 11.141 60.214 1.00 50.10 182 PRO A C 1
ATOM 1432 O O . PRO A 1 183 ? 55.367 11.375 60.217 1.00 50.73 182 PRO A O 1
ATOM 1436 N N . ASN A 1 184 ? 53.213 12.025 59.901 1.00 42.33 183 ASN A N 1
ATOM 1437 C CA . ASN A 1 184 ? 53.533 13.313 59.406 1.00 38.40 183 ASN A CA 1
ATOM 1438 C C . ASN A 1 184 ? 52.609 14.351 59.983 1.00 40.90 183 ASN A C 1
ATOM 1439 O O . ASN A 1 184 ? 51.543 14.001 60.447 1.00 41.06 183 ASN A O 1
ATOM 1444 N N . VAL A 1 185 ? 52.991 15.628 59.926 1.00 41.02 184 VAL A N 1
ATOM 1445 C CA . VAL A 1 185 ? 52.129 16.724 60.363 1.00 40.32 184 VAL A CA 1
ATOM 1446 C C . VAL A 1 185 ? 50.958 16.895 59.393 1.00 43.66 184 VAL A C 1
ATOM 1447 O O . VAL A 1 185 ? 51.182 17.002 58.223 1.00 37.43 184 VAL A O 1
ATOM 1451 N N . ALA A 1 186 ? 49.719 16.998 59.878 1.00 42.91 185 ALA A N 1
ATOM 1452 C CA . ALA A 1 186 ? 48.592 17.157 58.979 1.00 44.60 185 ALA A CA 1
ATOM 1453 C C . ALA A 1 186 ? 48.334 18.612 58.623 1.00 46.47 185 ALA A C 1
ATOM 1454 O O . ALA A 1 186 ? 47.788 18.893 57.567 1.00 44.48 185 ALA A O 1
ATOM 1472 N N . ILE A 1 188 ? 49.491 20.984 57.075 1.00 44.96 187 ILE A N 1
ATOM 1473 C CA . ILE A 1 188 ? 50.522 21.230 56.089 1.00 45.58 187 ILE A CA 1
ATOM 1474 C C . ILE A 1 188 ? 49.665 21.733 54.951 1.00 44.13 187 ILE A C 1
ATOM 1475 O O . ILE A 1 188 ? 48.452 21.558 55.014 1.00 45.04 187 ILE A O 1
ATOM 1480 N N . CYS A 1 189 ? 50.260 22.374 53.952 1.00 42.24 188 CYS A N 1
ATOM 1481 C CA . CYS A 1 189 ? 49.527 22.927 52.807 1.00 36.80 188 CYS A CA 1
ATOM 1482 C C . CYS A 1 189 ? 48.821 24.243 53.095 1.00 36.43 188 CYS A C 1
ATOM 1483 O O . CYS A 1 189 ? 48.598 24.579 54.250 1.00 39.32 188 CYS A O 1
ATOM 1486 N N . SER A 1 190 ? 48.517 25.015 52.055 1.00 34.93 189 SER A N 1
ATOM 1487 C CA . SER A 1 190 ? 47.778 26.235 52.198 1.00 30.21 189 SER A CA 1
ATOM 1488 C C . SER A 1 190 ? 46.351 25.748 52.276 1.00 30.26 189 SER A C 1
ATOM 1489 O O . SER A 1 190 ? 45.978 24.835 51.545 1.00 24.21 189 SER A O 1
ATOM 1492 N N . ARG A 1 191 ? 45.541 26.345 53.141 1.00 27.41 190 ARG A N 1
ATOM 1493 C CA . ARG A 1 191 ? 44.186 25.837 53.359 1.00 29.10 190 ARG A CA 1
ATOM 1494 C C . ARG A 1 191 ? 43.332 25.563 52.139 1.00 26.43 190 ARG A C 1
ATOM 1495 O O . ARG A 1 191 ? 42.681 24.533 52.072 1.00 26.14 190 ARG A O 1
ATOM 1503 N N . TYR A 1 192 ? 43.331 26.475 51.178 1.00 24.90 191 TYR A N 1
ATOM 1504 C CA . TYR A 1 192 ? 42.397 26.317 50.027 1.00 24.79 191 TYR A CA 1
ATOM 1505 C C . TYR A 1 192 ? 42.759 25.087 49.140 1.00 21.89 191 TYR A C 1
ATOM 1506 O O . TYR A 1 192 ? 41.853 24.613 48.397 1.00 22.93 191 TYR A O 1
ATOM 1515 N N . TYR A 1 193 ? 43.970 24.551 49.292 1.00 22.98 192 TYR A N 1
ATOM 1516 C CA . TYR A 1 193 ? 44.531 23.480 48.431 1.00 21.92 192 TYR A CA 1
ATOM 1517 C C . TYR A 1 193 ? 44.641 22.172 49.215 1.00 24.36 192 TYR A C 1
ATOM 1518 O O . TYR A 1 193 ? 45.086 21.166 48.657 1.00 23.60 192 TYR A O 1
ATOM 1527 N N . ARG A 1 194 ? 44.214 22.184 50.485 1.00 25.12 193 ARG A N 1
ATOM 1528 C CA . ARG A 1 194 ? 44.375 21.039 51.423 1.00 27.62 193 ARG A CA 1
ATOM 1529 C C . ARG A 1 194 ? 43.368 19.914 51.122 1.00 26.78 193 ARG A C 1
ATOM 1530 O O . ARG A 1 194 ? 42.154 20.119 50.981 1.00 26.95 193 ARG A O 1
ATOM 1538 N N . ALA A 1 195 ? 43.858 18.691 50.941 1.00 26.69 194 ALA A N 1
ATOM 1539 C CA . ALA A 1 195 ? 43.033 17.540 50.549 1.00 25.97 194 ALA A CA 1
ATOM 1540 C C . ALA A 1 195 ? 42.101 17.151 51.712 1.00 26.91 194 ALA A C 1
ATOM 1541 O O . ALA A 1 195 ? 42.460 17.388 52.853 1.00 28.74 194 ALA A O 1
ATOM 1543 N N . PRO A 1 196 ? 40.945 16.523 51.441 1.00 27.35 195 PRO A N 1
ATOM 1544 C CA . PRO A 1 196 ? 40.013 16.086 52.509 1.00 29.20 195 PRO A CA 1
ATOM 1545 C C . PRO A 1 196 ? 40.679 15.267 53.618 1.00 31.50 195 PRO A C 1
ATOM 1546 O O . PRO A 1 196 ? 40.418 15.482 54.824 1.00 32.00 195 PRO A O 1
ATOM 1550 N N . GLU A 1 197 ? 41.634 14.405 53.262 1.00 29.74 196 GLU A N 1
ATOM 1551 C CA . GLU A 1 197 ? 42.308 13.564 54.297 1.00 30.25 196 GLU A CA 1
ATOM 1552 C C . GLU A 1 197 ? 43.148 14.406 55.247 1.00 31.17 196 GLU A C 1
ATOM 1553 O O . GLU A 1 197 ? 43.295 14.007 56.402 1.00 32.48 196 GLU A O 1
ATOM 1559 N N . LEU A 1 198 ? 43.687 15.543 54.795 1.00 29.52 197 LEU A N 1
ATOM 1560 C CA . LEU A 1 198 ? 44.481 16.462 55.632 1.00 28.37 197 LEU A CA 1
ATOM 1561 C C . LEU A 1 198 ? 43.505 17.269 56.517 1.00 30.45 197 LEU A C 1
ATOM 1562 O O . LEU A 1 198 ? 43.863 17.509 57.682 1.00 32.13 197 LEU A O 1
ATOM 1567 N N . ILE A 1 199 ? 42.354 17.654 55.986 1.00 30.84 198 ILE A N 1
ATOM 1568 C CA . ILE A 1 199 ? 41.343 18.487 56.712 1.00 32.59 198 ILE A CA 1
ATOM 1569 C C . ILE A 1 199 ? 40.921 17.668 57.937 1.00 36.67 198 ILE A C 1
ATOM 1570 O O . ILE A 1 199 ? 40.807 18.233 59.039 1.00 40.06 198 ILE A O 1
ATOM 1575 N N . PHE A 1 200 ? 40.793 16.359 57.760 1.00 37.12 199 PHE A N 1
ATOM 1576 C CA . PHE A 1 200 ? 40.351 15.422 58.821 1.00 38.53 199 PHE A CA 1
ATOM 1577 C C . PHE A 1 200 ? 41.461 15.142 59.843 1.00 41.02 199 PHE A C 1
ATOM 1578 O O . PHE A 1 200 ? 41.120 14.447 60.831 1.00 42.49 199 PHE A O 1
ATOM 1586 N N . GLY A 1 201 ? 42.690 15.619 59.636 1.00 38.51 200 GLY A N 1
ATOM 1587 C CA . GLY A 1 201 ? 43.821 15.521 60.584 1.00 37.46 200 GLY A CA 1
ATOM 1588 C C . GLY A 1 201 ? 44.519 14.170 60.539 1.00 36.97 200 GLY A C 1
ATOM 1589 O O . GLY A 1 201 ? 45.268 13.845 61.485 1.00 39.31 200 GLY A O 1
ATOM 1590 N N . ASN A 1 202 ? 44.350 13.410 59.462 1.00 34.99 201 ASN A N 1
ATOM 1591 C CA . ASN A 1 202 ? 45.136 12.163 59.266 1.00 36.65 201 ASN A CA 1
ATOM 1592 C C . ASN A 1 202 ? 46.642 12.464 59.308 1.00 37.48 201 ASN A C 1
ATOM 1593 O O . ASN A 1 202 ? 47.124 13.335 58.546 1.00 35.87 201 ASN A O 1
ATOM 1598 N N . GLN A 1 203 ? 47.379 11.714 60.123 1.00 38.08 202 GLN A N 1
ATOM 1599 C CA . GLN A 1 203 ? 48.826 11.872 60.184 1.00 41.11 202 GLN A CA 1
ATOM 1600 C C . GLN A 1 203 ? 49.479 10.951 59.171 1.00 37.24 202 GLN A C 1
ATOM 1601 O O . GLN A 1 203 ? 50.667 11.055 58.912 1.00 40.65 202 GLN A O 1
ATOM 1607 N N . HIS A 1 204 ? 48.710 10.034 58.608 1.00 36.43 203 HIS A N 1
ATOM 1608 C CA . HIS A 1 204 ? 49.256 9.219 57.538 1.00 38.92 203 HIS A CA 1
ATOM 1609 C C . HIS A 1 204 ? 48.494 9.468 56.284 1.00 36.35 203 HIS A C 1
ATOM 1610 O O . HIS A 1 204 ? 47.274 9.343 56.242 1.00 35.96 203 HIS A O 1
ATOM 1617 N N . TYR A 1 205 ? 49.231 9.811 55.249 1.00 32.44 204 TYR A N 1
ATOM 1618 C CA . TYR A 1 205 ? 48.600 10.117 54.001 1.00 29.00 204 TYR A CA 1
ATOM 1619 C C . TYR A 1 205 ? 49.574 9.772 52.906 1.00 26.79 204 TYR A C 1
ATOM 1620 O O . TYR A 1 205 ? 50.644 9.251 53.182 1.00 25.26 204 TYR A O 1
ATOM 1629 N N . THR A 1 206 ? 49.232 10.093 51.672 1.00 25.84 205 THR A N 1
ATOM 1630 C CA . THR A 1 206 ? 50.051 9.654 50.529 1.00 25.09 205 THR A CA 1
ATOM 1631 C C . THR A 1 206 ? 50.294 10.837 49.604 1.00 24.18 205 THR A C 1
ATOM 1632 O O . THR A 1 206 ? 49.739 11.930 49.846 1.00 22.89 205 THR A O 1
ATOM 1636 N N . THR A 1 207 ? 51.058 10.579 48.567 1.00 24.67 206 THR A N 1
ATOM 1637 C CA . THR A 1 207 ? 51.320 11.593 47.519 1.00 22.72 206 THR A CA 1
ATOM 1638 C C . THR A 1 207 ? 50.040 12.017 46.822 1.00 23.11 206 THR A C 1
ATOM 1639 O O . THR A 1 207 ? 50.091 13.101 46.197 1.00 21.91 206 THR A O 1
ATOM 1643 N N . SER A 1 208 ? 48.910 11.341 46.983 1.00 22.46 207 SER A N 1
ATOM 1644 C CA . SER A 1 208 ? 47.630 11.762 46.345 1.00 22.99 207 SER A CA 1
ATOM 1645 C C . SER A 1 208 ? 47.173 13.129 46.871 1.00 20.89 207 SER A C 1
ATOM 1646 O O . SER A 1 208 ? 46.305 13.757 46.227 1.00 20.49 207 SER A O 1
ATOM 1649 N N . VAL A 1 209 ? 47.759 13.602 47.960 1.00 21.62 208 VAL A N 1
ATOM 1650 C CA . VAL A 1 209 ? 47.399 14.963 48.460 1.00 21.39 208 VAL A CA 1
ATOM 1651 C C . VAL A 1 209 ? 47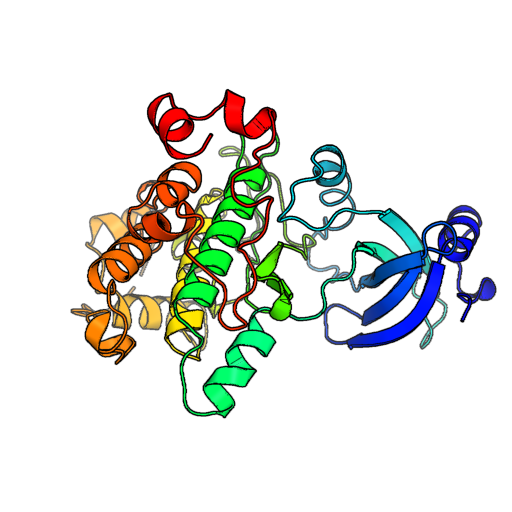.800 16.026 47.415 1.00 21.42 208 VAL A C 1
ATOM 1652 O O . VAL A 1 209 ? 47.091 17.038 47.255 1.00 20.55 208 VAL A O 1
ATOM 1656 N N . ASP A 1 210 ? 48.854 15.754 46.686 1.00 20.11 209 ASP A N 1
ATOM 1657 C CA . ASP A 1 210 ? 49.362 16.696 45.665 1.00 21.03 209 ASP A CA 1
ATOM 1658 C C . ASP A 1 210 ? 48.467 16.621 44.439 1.00 19.65 209 ASP A C 1
ATOM 1659 O O . ASP A 1 210 ? 48.334 17.623 43.775 1.00 19.09 209 ASP A O 1
ATOM 1664 N N . ILE A 1 211 ? 47.807 15.509 44.192 1.00 17.67 210 ILE A N 1
ATOM 1665 C CA . ILE A 1 211 ? 46.839 15.422 43.057 1.00 18.22 210 ILE A CA 1
ATOM 1666 C C . ILE A 1 211 ? 45.654 16.332 43.354 1.00 18.58 210 ILE A C 1
ATOM 1667 O O . ILE A 1 211 ? 45.165 17.024 42.473 1.00 19.23 210 ILE A O 1
ATOM 1672 N N . TRP A 1 212 ? 45.177 16.304 44.586 1.00 19.19 211 TRP A N 1
ATOM 1673 C CA . TRP A 1 212 ? 44.067 17.173 45.013 1.00 19.64 211 TRP A CA 1
ATOM 1674 C C . TRP A 1 212 ? 44.432 18.638 44.792 1.00 17.84 211 TRP A C 1
ATOM 1675 O O . TRP A 1 212 ? 43.661 19.343 44.143 1.00 17.47 211 TRP A O 1
ATOM 1686 N N . SER A 1 213 ? 45.588 19.038 45.254 1.00 17.49 212 SER A N 1
ATOM 1687 C CA . SER A 1 213 ? 46.059 20.439 45.099 1.00 18.52 212 SER A CA 1
ATOM 1688 C C . SER A 1 213 ? 46.088 20.827 43.618 1.00 17.75 212 SER A C 1
ATOM 1689 O O . SER A 1 213 ? 45.619 21.905 43.269 1.00 16.90 212 SER A O 1
ATOM 1692 N N . VAL A 1 214 ? 46.643 19.971 42.776 1.00 16.81 213 VAL A N 1
ATOM 1693 C CA . VAL A 1 214 ? 46.637 20.230 41.326 1.00 17.51 213 VAL A CA 1
ATOM 1694 C C . VAL A 1 214 ? 45.216 20.362 40.743 1.00 17.54 213 VAL A C 1
ATOM 1695 O O . VAL A 1 214 ? 45.006 21.304 39.940 1.00 17.87 213 VAL A O 1
ATOM 1699 N N . GLY A 1 215 ? 44.270 19.507 41.156 1.00 17.48 214 GLY A N 1
ATOM 1700 C CA . GLY A 1 215 ? 42.879 19.688 40.752 1.00 18.34 214 GLY A CA 1
ATOM 1701 C C . GLY A 1 215 ? 42.374 21.075 41.156 1.00 16.96 214 GLY A C 1
ATOM 1702 O O . GLY A 1 215 ? 41.650 21.742 40.379 1.00 16.36 214 GLY A O 1
ATOM 1703 N N . CYS A 1 216 ? 42.636 21.486 42.388 1.00 17.48 215 CYS A N 1
ATOM 1704 C CA . CYS A 1 216 ? 42.248 22.815 42.917 1.00 18.19 215 CYS A CA 1
ATOM 1705 C C . CYS A 1 216 ? 42.779 23.924 42.023 1.00 17.57 215 CYS A C 1
ATOM 1706 O O . CYS A 1 216 ? 42.070 24.948 41.736 1.00 17.28 215 CYS A O 1
ATOM 1709 N N . ILE A 1 217 ? 44.006 23.751 41.562 1.00 16.81 216 ILE A N 1
ATOM 1710 C CA . ILE A 1 217 ? 44.654 24.760 40.711 1.00 17.35 216 ILE A CA 1
ATOM 1711 C C . ILE A 1 217 ? 44.051 24.783 39.308 1.00 17.70 216 ILE A C 1
ATOM 1712 O O . ILE A 1 217 ? 43.844 25.880 38.778 1.00 16.88 216 ILE A O 1
ATOM 1717 N N . PHE A 1 218 ? 43.698 23.609 38.758 1.00 15.88 217 PHE A N 1
ATOM 1718 C CA . PHE A 1 218 ? 43.027 23.569 37.461 1.00 16.01 217 PHE A CA 1
ATOM 1719 C C . PHE A 1 218 ? 41.735 24.410 37.546 1.00 16.42 217 PHE A C 1
ATOM 1720 O O . PHE A 1 218 ? 41.438 25.247 36.657 1.00 16.99 217 PHE A O 1
ATOM 1728 N N . ALA A 1 219 ? 40.957 24.130 38.597 1.00 17.43 218 ALA A N 1
ATOM 1729 C CA . ALA A 1 219 ? 39.679 24.861 38.804 1.00 18.18 218 ALA A CA 1
ATOM 1730 C C . ALA A 1 219 ? 39.947 26.350 38.935 1.00 17.91 218 ALA A C 1
ATOM 1731 O O . ALA A 1 219 ? 39.228 27.178 38.341 1.00 18.49 218 ALA A O 1
ATOM 1733 N N . GLU A 1 220 ? 40.974 26.709 39.702 1.00 17.42 219 GLU A N 1
ATOM 1734 C CA . GLU A 1 220 ? 41.273 28.125 39.938 1.00 18.21 219 GLU A CA 1
ATOM 1735 C C . GLU A 1 220 ? 41.627 28.821 38.605 1.00 17.92 219 GLU A C 1
ATOM 1736 O O . GLU A 1 220 ? 41.297 29.984 38.417 1.00 18.15 219 GLU A O 1
ATOM 1742 N N . MET A 1 221 ? 42.379 28.165 37.730 1.00 16.97 220 MET A N 1
ATOM 1743 C CA . MET A 1 221 ? 42.751 28.750 36.408 1.00 18.23 220 MET A CA 1
ATOM 1744 C C . MET A 1 221 ? 41.492 29.055 35.623 1.00 18.19 220 MET A C 1
ATOM 1745 O O . MET A 1 221 ? 41.472 30.038 34.900 1.00 18.91 220 MET A O 1
ATOM 1750 N N . MET A 1 222 ? 40.481 28.197 35.751 1.00 18.25 221 MET A N 1
ATOM 1751 C CA . MET A 1 222 ? 39.246 28.350 34.954 1.00 19.01 221 MET A CA 1
ATOM 1752 C C . MET A 1 222 ? 38.223 29.267 35.658 1.00 20.18 221 MET A C 1
ATOM 1753 O O . MET A 1 222 ? 37.257 29.724 34.969 1.00 22.36 221 MET A O 1
ATOM 1758 N N . LEU A 1 223 ? 38.353 29.516 36.949 1.00 19.91 222 LEU A N 1
ATOM 1759 C CA . LEU A 1 223 ? 37.357 30.296 37.710 1.00 21.92 222 LEU A CA 1
ATOM 1760 C C . LEU A 1 223 ? 37.847 31.721 37.908 1.00 22.21 222 LEU A C 1
ATOM 1761 O O . LEU A 1 223 ? 36.992 32.637 37.913 1.00 25.66 222 LEU A O 1
ATOM 1766 N N . GLY A 1 224 ? 39.116 31.952 38.250 1.00 23.57 223 GLY A N 1
ATOM 1767 C CA . GLY A 1 224 ? 39.603 33.296 38.585 1.00 23.63 223 GLY A CA 1
ATOM 1768 C C . GLY A 1 224 ? 39.758 33.523 40.077 1.00 25.58 223 GLY A C 1
ATOM 1769 O O . GLY A 1 224 ? 40.256 34.567 40.469 1.00 28.73 223 GLY A O 1
ATOM 1770 N N . GLU A 1 225 ? 39.313 32.588 40.896 1.00 24.73 224 GLU A N 1
ATOM 1771 C CA . GLU A 1 225 ? 39.480 32.629 42.369 1.00 26.78 224 GLU A CA 1
ATOM 1772 C C . GLU A 1 225 ? 39.633 31.207 42.852 1.00 25.35 224 GLU A C 1
ATOM 1773 O O . GLU A 1 225 ? 39.288 30.270 42.127 1.00 22.02 224 GLU A O 1
ATOM 1779 N N . PRO A 1 226 ? 40.111 30.969 44.082 1.00 24.91 225 PRO A N 1
ATOM 1780 C CA . PRO A 1 226 ? 40.158 29.625 44.597 1.00 25.25 225 PRO A CA 1
ATOM 1781 C C . PRO A 1 226 ? 38.754 29.039 44.703 1.00 24.63 225 PRO A C 1
ATOM 1782 O O . PRO A 1 226 ? 37.765 29.732 44.997 1.00 27.28 225 PRO A O 1
ATOM 1786 N N . ILE A 1 227 ? 38.670 27.756 44.381 1.00 24.07 226 ILE A N 1
ATOM 1787 C CA . ILE A 1 227 ? 37.379 27.066 44.191 1.00 25.93 226 ILE A CA 1
ATOM 1788 C C . ILE A 1 227 ? 36.792 26.751 45.587 1.00 26.85 226 ILE A C 1
ATOM 1789 O O . ILE A 1 227 ? 35.549 26.872 45.704 1.00 30.38 226 ILE A O 1
ATOM 1794 N N . PHE A 1 228 ? 37.627 26.441 46.586 1.00 24.39 227 PHE A N 1
ATOM 1795 C CA . PHE A 1 228 ? 37.216 25.987 47.938 1.00 26.03 227 PHE A CA 1
ATOM 1796 C C . PHE A 1 228 ? 37.821 26.974 48.935 1.00 29.01 227 PHE A C 1
ATOM 1797 O O . PHE A 1 228 ? 38.961 26.758 49.422 1.00 27.73 227 PHE A O 1
ATOM 1805 N N . ARG A 1 229 ? 37.124 28.086 49.166 1.00 31.92 228 ARG A N 1
ATOM 1806 C CA . ARG A 1 229 ? 37.653 29.143 50.031 1.00 34.25 228 ARG A CA 1
ATOM 1807 C C . ARG A 1 229 ? 37.026 29.134 51.412 1.00 42.11 228 ARG A C 1
ATOM 1808 O O . ARG A 1 229 ? 36.106 29.901 51.690 1.00 42.99 228 ARG A O 1
ATOM 1810 N N . GLY A 1 230 ? 37.532 28.278 52.281 1.00 44.46 229 GLY A N 1
ATOM 1811 C CA . GLY A 1 230 ? 36.994 28.140 53.656 1.00 46.75 229 GLY A CA 1
ATOM 1812 C C . GLY A 1 230 ? 37.678 29.088 54.633 1.00 49.06 229 GLY A C 1
ATOM 1813 O O . GLY A 1 230 ? 38.818 29.492 54.364 1.00 48.19 229 GLY A O 1
ATOM 1814 N N . ASP A 1 231 ? 37.001 29.466 55.728 1.00 54.51 230 ASP A N 1
ATOM 1815 C CA . ASP A 1 231 ? 37.595 30.323 56.797 1.00 54.60 230 ASP A CA 1
ATOM 1816 C C . ASP A 1 231 ? 38.396 29.459 57.808 1.00 56.28 230 ASP A C 1
ATOM 1817 O O . ASP A 1 231 ? 39.190 30.023 58.557 1.00 56.35 230 ASP A O 1
ATOM 1819 N N . ASN A 1 232 ? 38.265 28.126 57.822 1.00 57.61 231 ASN A N 1
ATOM 1820 C CA . ASN A 1 232 ? 39.048 27.273 58.758 1.00 59.78 231 ASN A CA 1
ATOM 1821 C C . ASN A 1 232 ? 38.864 25.799 58.395 1.00 60.79 231 ASN A C 1
ATOM 1822 O O . ASN A 1 232 ? 38.077 25.512 57.463 1.00 62.48 231 ASN A O 1
ATOM 1827 N N . SER A 1 233 ? 39.540 24.900 59.114 1.00 58.70 232 SER A N 1
ATOM 1828 C CA . SER A 1 233 ? 39.477 23.439 58.870 1.00 56.69 232 SER A CA 1
ATOM 1829 C C . SER A 1 233 ? 38.024 23.037 58.598 1.00 57.72 232 SER A C 1
ATOM 1830 O O . SER A 1 233 ? 37.750 22.420 57.548 1.00 56.51 232 SER A O 1
ATOM 1832 N N . ALA A 1 234 ? 37.083 23.404 59.468 1.00 56.72 233 ALA A N 1
ATOM 1833 C CA . ALA A 1 234 ? 35.688 23.010 59.281 1.00 54.79 233 ALA A CA 1
ATOM 1834 C C . ALA A 1 234 ? 35.028 23.724 58.131 1.00 50.88 233 ALA A C 1
ATOM 1835 O O . ALA A 1 234 ? 34.197 23.147 57.445 1.00 48.25 233 ALA A O 1
ATOM 1837 N N . GLY A 1 235 ? 35.355 24.995 57.950 1.00 52.53 234 GLY A N 1
ATOM 1838 C CA . GLY A 1 235 ? 34.830 25.784 56.818 1.00 47.36 234 GLY A CA 1
ATOM 1839 C C . GLY A 1 235 ? 35.321 25.224 55.493 1.00 44.63 234 GLY A C 1
ATOM 1840 O O . GLY A 1 235 ? 34.562 25.257 54.512 1.00 42.86 234 GLY A O 1
ATOM 1841 N N . GLN A 1 236 ? 36.566 24.746 55.473 1.00 45.73 235 GLN A N 1
ATOM 1842 C CA . GLN A 1 236 ? 37.214 24.191 54.253 1.00 42.29 235 GLN A CA 1
ATOM 1843 C C . GLN A 1 236 ? 36.400 22.974 53.795 1.00 40.18 235 GLN A C 1
ATOM 1844 O O . GLN A 1 236 ? 35.924 22.949 52.625 1.00 36.66 235 GLN A O 1
ATOM 1850 N N . LEU A 1 237 ? 36.100 22.033 54.701 1.00 41.87 236 LEU A N 1
ATOM 1851 C CA . LEU A 1 237 ? 35.311 20.831 54.334 1.00 41.97 236 LEU A CA 1
ATOM 1852 C C . LEU A 1 237 ? 33.924 21.250 53.835 1.00 40.14 236 LEU A C 1
ATOM 1853 O O . LEU A 1 237 ? 33.477 20.754 52.799 1.00 38.64 236 LEU A O 1
ATOM 1858 N N . HIS A 1 238 ? 33.268 22.193 54.504 1.00 42.80 237 HIS A N 1
ATOM 1859 C CA . HIS A 1 238 ? 31.941 22.713 54.093 1.00 42.93 237 HIS A CA 1
ATOM 1860 C C . HIS A 1 238 ? 31.938 23.255 52.651 1.00 38.96 237 HIS A C 1
ATOM 1861 O O . HIS A 1 238 ? 31.016 22.873 51.882 1.00 37.47 237 HIS A O 1
ATOM 1868 N N . GLU A 1 239 ? 32.925 24.088 52.278 1.00 40.02 238 GLU A N 1
ATOM 1869 C CA . GLU A 1 239 ? 33.078 24.674 50.907 1.00 39.01 238 GLU A CA 1
ATOM 1870 C C . GLU A 1 239 ? 33.300 23.576 49.866 1.00 37.01 238 GLU A C 1
ATOM 1871 O O . GLU A 1 239 ? 32.765 23.673 48.768 1.00 37.11 238 GLU A O 1
ATOM 1877 N N . ILE A 1 240 ? 34.090 22.559 50.204 1.00 35.71 239 ILE A N 1
ATOM 1878 C CA . ILE A 1 240 ? 34.304 21.400 49.292 1.00 34.74 239 ILE A CA 1
ATOM 1879 C C . ILE A 1 240 ? 32.995 20.687 49.020 1.00 36.02 239 ILE A C 1
ATOM 1880 O O . ILE A 1 240 ? 32.670 20.405 47.855 1.00 35.75 239 ILE A O 1
ATOM 1885 N N . VAL A 1 241 ? 32.249 20.338 50.070 1.00 37.02 240 VAL A N 1
ATOM 1886 C CA . VAL A 1 241 ? 30.979 19.600 49.923 1.00 36.90 240 VAL A CA 1
ATOM 1887 C C . VAL A 1 241 ? 29.934 20.481 49.251 1.00 36.42 240 VAL A C 1
ATOM 1888 O O . VAL A 1 241 ? 29.128 19.998 48.476 1.00 37.88 240 VAL A O 1
ATOM 1892 N N . ARG A 1 242 ? 29.939 21.781 49.519 1.00 37.20 241 ARG A N 1
ATOM 1893 C CA . ARG A 1 242 ? 29.022 22.696 48.840 1.00 40.68 241 ARG A CA 1
ATOM 1894 C C . ARG A 1 242 ? 29.168 22.628 47.336 1.00 41.42 241 ARG A C 1
ATOM 1895 O O . ARG A 1 242 ? 28.194 22.754 46.628 1.00 37.22 241 ARG A O 1
ATOM 1903 N N . VAL A 1 243 ? 30.399 22.437 46.855 1.00 36.88 242 VAL A N 1
ATOM 1904 C CA . VAL A 1 243 ? 30.666 22.414 45.394 1.00 39.05 242 VAL A CA 1
ATOM 1905 C C . VAL A 1 243 ? 30.538 21.005 44.843 1.00 37.84 242 VAL A C 1
ATOM 1906 O O . VAL A 1 243 ? 29.923 20.875 43.803 1.00 42.53 242 VAL A O 1
ATOM 1910 N N . LEU A 1 244 ? 31.132 19.988 45.476 1.00 37.65 243 LEU A N 1
ATOM 1911 C CA . LEU A 1 244 ? 31.282 18.631 44.889 1.00 38.99 243 LEU A CA 1
ATOM 1912 C C . LEU A 1 244 ? 30.056 17.757 45.154 1.00 40.50 243 LEU A C 1
ATOM 1913 O O . LEU A 1 244 ? 29.852 16.763 44.442 1.00 38.04 243 LEU A O 1
ATOM 1918 N N . GLY A 1 245 ? 29.265 18.095 46.165 1.00 46.08 244 GLY A N 1
ATOM 1919 C CA . GLY A 1 245 ? 28.236 17.161 46.650 1.00 46.01 244 GLY A CA 1
ATOM 1920 C C . GLY A 1 245 ? 28.750 16.471 47.885 1.00 47.73 244 GLY A C 1
ATOM 1921 O O . GLY A 1 245 ? 29.963 16.240 47.978 1.00 43.61 244 GLY A O 1
ATOM 1922 N N . CYS A 1 246 ? 27.859 16.136 48.824 1.00 48.01 245 CYS A N 1
ATOM 1923 C CA . CYS A 1 246 ? 28.257 15.447 50.036 1.00 48.40 245 CYS A CA 1
ATOM 1924 C C . CYS A 1 246 ? 28.573 13.996 49.698 1.00 43.60 245 CYS A C 1
ATOM 1925 O O . CYS A 1 246 ? 27.800 13.353 49.000 1.00 45.35 245 CYS A O 1
ATOM 1928 N N . PRO A 1 247 ? 29.719 13.480 50.186 1.00 44.82 246 PRO A N 1
ATOM 1929 C CA . PRO A 1 247 ? 30.098 12.113 49.837 1.00 47.42 246 PRO A CA 1
ATOM 1930 C C . PRO A 1 247 ? 29.272 11.117 50.671 1.00 49.02 246 PRO A C 1
ATOM 1931 O O . PRO A 1 247 ? 28.730 11.538 51.683 1.00 46.99 246 PRO A O 1
ATOM 1935 N N . SER A 1 248 ? 29.240 9.843 50.282 1.00 50.24 247 SER A N 1
ATOM 1936 C CA . SER A 1 248 ? 28.468 8.794 51.005 1.00 51.78 247 SER A CA 1
ATOM 1937 C C . SER A 1 248 ? 28.937 8.737 52.458 1.00 52.97 247 SER A C 1
ATOM 1938 O O . SER A 1 248 ? 30.031 9.266 52.769 1.00 56.17 247 SER A O 1
ATOM 1941 N N . ARG A 1 249 ? 28.200 8.071 53.338 1.00 51.39 248 ARG A N 1
ATOM 1942 C CA . ARG A 1 249 ? 28.656 7.903 54.712 1.00 48.69 248 ARG A CA 1
ATOM 1943 C C . ARG A 1 249 ? 29.889 6.993 54.820 1.00 46.91 248 ARG A C 1
ATOM 1944 O O . ARG A 1 249 ? 30.676 7.168 55.730 1.00 49.13 248 ARG A O 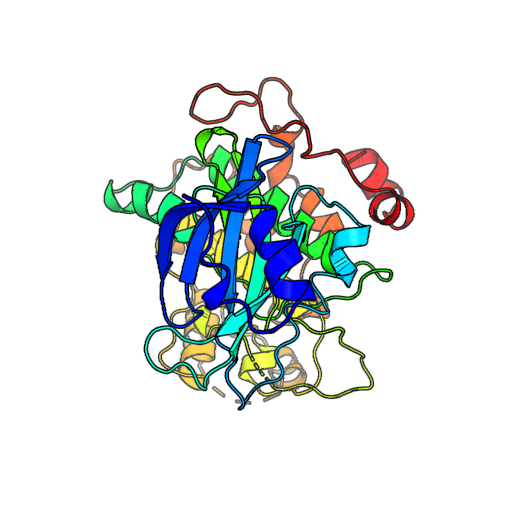1
ATOM 1946 N N . GLU A 1 250 ? 30.038 6.025 53.923 1.00 43.99 249 GLU A N 1
ATOM 1947 C CA . GLU A 1 250 ? 31.214 5.093 53.923 1.00 44.74 249 GLU A CA 1
ATOM 1948 C C . GLU A 1 250 ? 32.492 5.864 53.549 1.00 46.01 249 GLU A C 1
ATOM 1949 O O . GLU A 1 250 ? 33.535 5.699 54.246 1.00 44.84 249 GLU A O 1
ATOM 1951 N N . VAL A 1 251 ? 32.392 6.750 52.550 1.00 45.52 250 VAL A N 1
ATOM 1952 C CA . VAL A 1 251 ? 33.520 7.650 52.149 1.00 44.96 250 VAL A CA 1
ATOM 1953 C C . VAL A 1 251 ? 33.976 8.458 53.371 1.00 40.49 250 VAL A C 1
ATOM 1954 O O . VAL A 1 251 ? 35.164 8.333 53.710 1.00 41.64 250 VAL A O 1
ATOM 1958 N N . LEU A 1 252 ? 33.071 9.183 54.048 1.00 42.65 251 LEU A N 1
ATOM 1959 C CA . LEU A 1 252 ? 33.402 10.089 55.182 1.00 42.15 251 LEU A CA 1
ATOM 1960 C C . LEU A 1 252 ? 34.019 9.290 56.347 1.00 44.98 251 LEU A C 1
ATOM 1961 O O . LEU A 1 252 ? 34.953 9.825 57.024 1.00 46.70 251 LEU A O 1
ATOM 1963 N N . ARG A 1 253 ? 33.587 8.040 56.573 1.00 47.98 252 ARG A N 1
ATOM 1964 C CA . ARG A 1 253 ? 34.143 7.185 57.655 1.00 48.68 252 ARG A CA 1
ATOM 1965 C C . ARG A 1 253 ? 35.568 6.764 57.267 1.00 47.27 252 ARG A C 1
ATOM 1966 O O . ARG A 1 253 ? 36.433 6.782 58.160 1.00 47.77 252 ARG A O 1
ATOM 1968 N N . LYS A 1 254 ? 35.821 6.410 55.991 1.00 49.40 253 LYS A N 1
ATOM 1969 C CA . LYS A 1 254 ? 37.200 6.120 55.506 1.00 46.39 253 LYS A CA 1
ATOM 1970 C C . LYS A 1 254 ? 38.086 7.359 55.754 1.00 44.74 253 LYS A C 1
ATOM 1971 O O . LYS A 1 254 ? 39.170 7.158 56.303 1.00 44.42 253 LYS A O 1
ATOM 1973 N N . LEU A 1 255 ? 37.629 8.600 55.492 1.00 44.52 254 LEU A N 1
ATOM 1974 C CA . LEU A 1 255 ? 38.469 9.829 55.671 1.00 43.95 254 LEU A CA 1
ATOM 1975 C C . LEU A 1 255 ? 38.637 10.170 57.163 1.00 45.12 254 LEU A C 1
ATOM 1976 O O . LEU A 1 255 ? 39.689 10.704 57.524 1.00 41.53 254 LEU A O 1
ATOM 1981 N N . ASN A 1 256 ? 37.633 9.890 57.997 1.00 46.84 255 ASN A N 1
ATOM 1982 C CA . ASN A 1 256 ? 37.685 10.172 59.453 1.00 51.11 255 ASN A CA 1
ATOM 1983 C C . ASN A 1 256 ? 38.216 8.931 60.184 1.00 47.72 255 ASN A C 1
ATOM 1984 O O . ASN A 1 256 ? 39.412 9.013 60.580 1.00 49.53 255 ASN A O 1
ATOM 1989 N N . TYR A 1 265 ? 26.194 18.418 56.525 1.00 62.77 264 TYR A N 1
ATOM 1990 C CA . TYR A 1 265 ? 25.146 18.762 55.574 1.00 63.21 264 TYR A CA 1
ATOM 1991 C C . TYR A 1 265 ? 25.041 17.716 54.486 1.00 64.11 264 TYR A C 1
ATOM 1992 O O . TYR A 1 265 ? 25.858 16.804 54.431 1.00 66.86 264 TYR A O 1
ATOM 1994 N N . ASN A 1 266 ? 24.036 17.832 53.625 1.00 63.11 265 ASN A N 1
ATOM 1995 C CA . ASN A 1 266 ? 23.898 16.904 52.511 1.00 59.67 265 ASN A CA 1
ATOM 1996 C C . ASN A 1 266 ? 23.696 17.686 51.232 1.00 58.38 265 ASN A C 1
ATOM 1997 O O . ASN A 1 266 ? 22.590 17.744 50.699 1.00 54.12 265 ASN A O 1
ATOM 2002 N N . SER A 1 267 ? 24.767 18.294 50.736 1.00 56.88 266 SER A N 1
ATOM 2003 C CA . SER A 1 267 ? 24.659 19.114 49.538 1.00 53.59 266 SER A CA 1
ATOM 2004 C C . SER A 1 267 ? 24.546 18.319 48.248 1.00 51.16 266 SER A C 1
ATOM 2005 O O . SER A 1 267 ? 25.114 17.236 48.133 1.00 50.66 266 SER A O 1
ATOM 2007 N N . LYS A 1 268 ? 23.802 18.848 47.285 1.00 49.67 267 LYS A N 1
ATOM 2008 C CA . LYS A 1 268 ? 23.676 18.195 45.953 1.00 49.51 267 LYS A CA 1
ATOM 2009 C C . LYS A 1 268 ? 24.961 18.477 45.162 1.00 48.42 267 LYS A C 1
ATOM 2010 O O . LYS A 1 268 ? 25.219 17.773 44.152 1.00 48.42 267 LYS A O 1
ATOM 2012 N N . GLY A 1 269 ? 25.692 19.515 45.577 1.00 48.57 268 GLY A N 1
ATOM 2013 C CA . GLY A 1 269 ? 26.830 20.075 44.814 1.00 48.11 268 GLY A CA 1
ATOM 2014 C C . GLY A 1 269 ? 26.385 20.943 43.644 1.00 47.14 268 GLY A C 1
ATOM 2015 O O . GLY A 1 269 ? 25.159 21.104 43.409 1.00 46.00 268 GLY A O 1
ATOM 2016 N N . ILE A 1 270 ? 27.349 21.541 42.945 1.00 42.94 269 ILE A N 1
ATOM 2017 C CA . ILE A 1 270 ? 27.114 22.501 41.826 1.00 42.12 269 ILE A CA 1
ATOM 2018 C C . ILE A 1 270 ? 27.754 21.892 40.581 1.00 43.48 269 ILE A C 1
ATOM 2019 O O . ILE A 1 270 ? 28.907 21.484 40.653 1.00 44.30 269 ILE A O 1
ATOM 2024 N N . PRO A 1 271 ? 27.046 21.781 39.432 1.00 41.97 270 PRO A N 1
ATOM 2025 C CA . PRO A 1 271 ? 27.660 21.290 38.194 1.00 40.22 270 PRO A CA 1
ATOM 2026 C C . PRO A 1 271 ? 28.851 22.178 37.794 1.00 33.91 270 PRO A C 1
ATOM 2027 O O . PRO A 1 271 ? 28.735 23.396 37.934 1.00 32.90 270 PRO A O 1
ATOM 2031 N N . TRP A 1 272 ? 29.916 21.619 37.211 1.00 30.92 271 TRP A N 1
ATOM 2032 C CA . TRP A 1 272 ? 31.063 22.487 36.809 1.00 28.40 271 TRP A CA 1
ATOM 2033 C C . TRP A 1 272 ? 30.594 23.583 35.851 1.00 26.86 271 TRP A C 1
ATOM 2034 O O . TRP A 1 272 ? 31.154 24.731 35.877 1.00 27.08 271 TRP A O 1
ATOM 2045 N N . SER A 1 273 ? 29.639 23.270 34.966 1.00 30.63 272 SER A N 1
ATOM 2046 C CA . SER A 1 273 ? 29.149 24.251 33.970 1.00 32.43 272 SER A CA 1
ATOM 2047 C C . SER A 1 273 ? 28.644 25.514 34.682 1.00 32.41 272 SER A C 1
ATOM 2048 O O . SER A 1 273 ? 28.834 26.676 34.157 1.00 33.30 272 SER A O 1
ATOM 2051 N N . SER A 1 274 ? 28.012 25.323 35.838 1.00 33.00 273 SER A N 1
ATOM 2052 C CA . SER A 1 274 ? 27.500 26.434 36.685 1.00 34.85 273 SER A CA 1
ATOM 2053 C C . SER A 1 274 ? 28.640 27.152 37.408 1.00 32.67 273 SER A C 1
ATOM 2054 O O . SER A 1 274 ? 28.562 28.362 37.576 1.00 35.74 273 SER A O 1
ATOM 2057 N N . VAL A 1 275 ? 29.646 26.425 37.857 1.00 28.57 274 VAL A N 1
ATOM 2058 C CA . VAL A 1 275 ? 30.774 27.042 38.587 1.00 27.14 274 VAL A CA 1
ATOM 2059 C C . VAL A 1 275 ? 31.505 27.999 37.656 1.00 26.10 274 VAL A C 1
ATOM 2060 O O . VAL A 1 275 ? 31.791 29.113 38.079 1.00 26.91 274 VAL A O 1
ATOM 2064 N N . PHE A 1 276 ? 31.852 27.584 36.429 1.00 25.19 275 PHE A N 1
ATOM 2065 C CA . PHE A 1 276 ? 32.834 28.328 35.592 1.00 25.90 275 PHE A CA 1
ATOM 2066 C C . PHE A 1 276 ? 32.201 29.335 34.629 1.00 27.36 275 PHE A C 1
ATOM 2067 O O . PHE A 1 276 ? 32.848 30.297 34.218 1.00 28.60 275 PHE A O 1
ATOM 2075 N N . CYS A 1 277 ? 30.981 29.076 34.226 1.00 29.09 276 CYS A N 1
ATOM 2076 C CA . CYS A 1 277 ? 30.179 29.965 33.330 1.00 31.25 276 CYS A CA 1
ATOM 2077 C C . CYS A 1 277 ? 31.027 30.278 32.106 1.00 30.80 276 CYS A C 1
ATOM 2078 O O . CYS A 1 277 ? 31.392 31.416 31.869 1.00 32.21 276 CYS A O 1
ATOM 2081 N N . ASP A 1 278 ? 31.449 29.226 31.412 1.00 29.29 277 ASP A N 1
ATOM 2082 C CA . ASP A 1 278 ? 32.308 29.392 30.252 1.00 29.51 277 ASP A CA 1
ATOM 2083 C C . ASP A 1 278 ? 31.749 28.562 29.125 1.00 30.68 277 ASP A C 1
ATOM 2084 O O . ASP A 1 278 ? 32.083 27.390 28.987 1.00 28.15 277 ASP A O 1
ATOM 2089 N N . HIS A 1 279 ? 30.914 29.172 28.297 1.00 27.57 278 HIS A N 1
ATOM 2090 C CA . HIS A 1 279 ? 30.279 28.447 27.211 1.00 28.52 278 HIS A CA 1
ATOM 2091 C C . HIS A 1 279 ? 31.085 28.503 25.921 1.00 29.59 278 HIS A C 1
ATOM 2092 O O . HIS A 1 279 ? 30.679 27.940 24.915 1.00 33.75 278 HIS A O 1
ATOM 2099 N N . SER A 1 280 ? 32.239 29.158 25.957 1.00 27.83 279 SER A N 1
ATOM 2100 C CA . SER A 1 280 ? 33.104 29.214 24.784 1.00 31.25 279 SER A CA 1
ATOM 2101 C C . SER A 1 280 ? 34.122 28.074 24.770 1.00 31.42 279 SER A C 1
ATOM 2102 O O . SER A 1 280 ? 34.672 27.761 23.724 1.00 32.60 279 SER A O 1
ATOM 2105 N N . LEU A 1 281 ? 34.360 27.466 25.922 1.00 28.63 280 LEU A N 1
ATOM 2106 C CA . LEU A 1 281 ? 35.382 26.356 26.053 1.00 26.82 280 LEU A CA 1
ATOM 2107 C C . LEU A 1 281 ? 34.872 25.147 25.262 1.00 27.08 280 LEU A C 1
ATOM 2108 O O . LEU A 1 281 ? 33.856 24.477 25.745 1.00 26.60 280 LEU A O 1
ATOM 2113 N N . LYS A 1 282 ? 35.501 24.859 24.099 1.00 27.28 281 LYS A N 1
ATOM 2114 C CA . LYS A 1 282 ? 34.981 23.887 23.099 1.00 28.26 281 LYS A CA 1
ATOM 2115 C C . LYS A 1 282 ? 35.014 22.486 23.696 1.00 28.77 281 LYS A C 1
ATOM 2116 O O . LYS A 1 282 ? 34.132 21.669 23.354 1.00 28.76 281 LYS A O 1
ATOM 2118 N N . ASP A 1 283 ? 35.996 22.152 24.530 1.00 26.05 282 ASP A N 1
ATOM 2119 C CA . ASP A 1 283 ? 36.109 20.769 25.077 1.00 26.16 282 ASP A CA 1
ATOM 2120 C C . ASP A 1 283 ? 35.833 20.754 26.576 1.00 23.98 282 ASP A C 1
ATOM 2121 O O . ASP A 1 283 ? 36.554 20.073 27.345 1.00 21.79 282 ASP A O 1
ATOM 2126 N N . ALA A 1 284 ? 34.871 21.556 27.020 1.00 24.25 283 ALA A N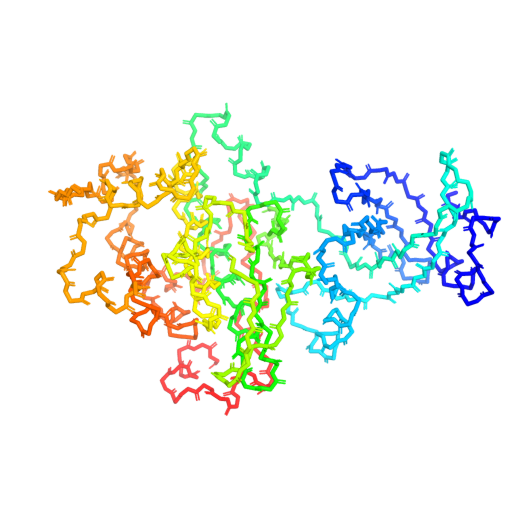 1
ATOM 2127 C CA . ALA A 1 284 ? 34.516 21.655 28.444 1.00 23.58 283 ALA A CA 1
ATOM 2128 C C . ALA A 1 284 ? 34.188 20.278 28.984 1.00 24.47 283 ALA A C 1
ATOM 2129 O O . ALA A 1 284 ? 34.522 19.993 30.110 1.00 23.55 283 ALA A O 1
ATOM 2131 N N . LYS A 1 285 ? 33.406 19.476 28.259 1.00 26.09 284 LYS A N 1
ATOM 2132 C CA . LYS A 1 285 ? 33.011 18.180 28.850 1.00 27.52 284 LYS A CA 1
ATOM 2133 C C . LYS A 1 285 ? 34.258 17.372 29.247 1.00 23.40 284 LYS A C 1
ATOM 2134 O O . LYS A 1 285 ? 34.254 16.877 30.418 1.00 24.61 284 LYS A O 1
ATOM 2140 N N . GLU A 1 286 ? 35.279 17.342 28.374 1.00 23.85 285 GLU A N 1
ATOM 2141 C CA . GLU A 1 286 ? 36.599 16.684 28.595 1.00 23.58 285 GLU A CA 1
ATOM 2142 C C . GLU A 1 286 ? 37.326 17.356 29.766 1.00 21.57 285 GLU A C 1
ATOM 2143 O O . GLU A 1 286 ? 37.822 16.656 30.677 1.00 20.71 285 GLU A O 1
ATOM 2149 N N . ALA A 1 287 ? 37.355 18.687 29.799 1.00 20.03 286 ALA A N 1
ATOM 2150 C CA . ALA A 1 287 ? 38.073 19.418 30.878 1.00 18.38 286 ALA A CA 1
ATOM 2151 C C . ALA A 1 287 ? 37.473 19.036 32.216 1.00 20.03 286 ALA A C 1
ATOM 2152 O O . ALA A 1 287 ? 38.173 18.762 33.206 1.00 18.80 286 ALA A O 1
ATOM 2154 N N . TYR A 1 288 ? 36.129 19.006 32.264 1.00 20.10 287 TYR A N 1
ATOM 2155 C CA . TYR A 1 288 ? 35.422 18.786 33.524 1.00 21.64 287 TYR A CA 1
ATOM 2156 C C . TYR A 1 288 ? 35.479 17.319 33.932 1.00 21.39 287 TYR A C 1
ATOM 2157 O O . TYR A 1 288 ? 35.500 17.073 35.132 1.00 21.72 287 TYR A O 1
ATOM 2166 N N . ASP A 1 289 ? 35.541 16.393 32.984 1.00 21.00 288 ASP A N 1
ATOM 2167 C CA . ASP A 1 289 ? 35.808 14.981 33.300 1.00 22.05 288 ASP A CA 1
ATOM 2168 C C . ASP A 1 289 ? 37.180 14.834 34.005 1.00 19.97 288 ASP A C 1
ATOM 2169 O O . ASP A 1 289 ? 37.252 14.196 35.114 1.00 21.12 288 ASP A O 1
ATOM 2174 N N . LEU A 1 290 ? 38.184 15.474 33.433 1.00 20.06 289 LEU A N 1
ATOM 2175 C CA . LEU A 1 290 ? 39.540 15.453 34.042 1.00 20.27 289 LEU A CA 1
ATOM 2176 C C . LEU A 1 290 ? 39.457 16.060 35.434 1.00 19.59 289 LEU A C 1
ATOM 2177 O O . LEU A 1 290 ? 40.069 15.504 36.400 1.00 19.99 289 LEU A O 1
ATOM 2182 N N . LEU A 1 291 ? 38.893 17.250 35.571 1.00 17.97 290 LEU A N 1
ATOM 2183 C CA . LEU A 1 291 ? 38.852 17.894 36.886 1.00 18.74 290 LEU A CA 1
ATOM 2184 C C . LEU A 1 291 ? 38.191 16.992 37.930 1.00 19.53 290 LEU A C 1
ATOM 2185 O O . LEU A 1 291 ? 38.671 16.860 39.034 1.00 19.78 290 LEU A O 1
ATOM 2190 N N . SER A 1 292 ? 37.070 16.354 37.591 1.00 20.81 291 SER A N 1
ATOM 2191 C CA . SER A 1 292 ? 36.363 15.444 38.538 1.00 21.85 291 SER A CA 1
ATOM 2192 C C . SER A 1 292 ? 37.236 14.247 38.946 1.00 22.16 291 SER A C 1
ATOM 2193 O O . SER A 1 292 ? 37.189 13.855 40.151 1.00 25.62 291 SER A O 1
ATOM 2196 N N . ALA A 1 293 ? 38.072 13.772 38.027 1.00 22.89 292 ALA A N 1
ATOM 2197 C CA . ALA A 1 293 ? 38.965 12.599 38.233 1.00 23.14 292 ALA A CA 1
ATOM 2198 C C . ALA A 1 293 ? 40.110 12.991 39.159 1.00 23.13 292 ALA A C 1
ATOM 2199 O O . ALA A 1 293 ? 40.584 12.130 39.930 1.00 22.23 292 ALA A O 1
ATOM 2201 N N . LEU A 1 294 ? 40.517 14.268 39.149 1.00 21.95 293 LEU A N 1
ATOM 2202 C CA . LEU A 1 294 ? 41.546 14.769 40.095 1.00 21.12 293 LEU A CA 1
ATOM 2203 C C . LEU A 1 294 ? 40.926 14.981 41.475 1.00 22.27 293 LEU A C 1
ATOM 2204 O O . LEU A 1 294 ? 41.606 14.668 42.452 1.00 26.59 293 LEU A O 1
ATOM 2209 N N . LEU A 1 295 ? 39.726 15.570 41.528 1.00 21.96 294 LEU A N 1
ATOM 2210 C CA . LEU A 1 295 ? 39.090 15.925 42.804 1.00 21.77 294 LEU A CA 1
ATOM 2211 C C . LEU A 1 295 ? 38.206 14.859 43.434 1.00 24.14 294 LEU A C 1
ATOM 2212 O O . LEU A 1 295 ? 37.116 15.159 43.905 1.00 26.05 294 LEU A O 1
ATOM 2217 N N . GLN A 1 296 ? 38.671 13.626 43.437 1.00 26.67 295 GLN A N 1
ATOM 2218 C CA . GLN A 1 296 ? 37.956 12.506 44.115 1.00 26.33 295 GLN A CA 1
ATOM 2219 C C . GLN A 1 296 ? 38.156 12.668 45.618 1.00 27.79 295 GLN A C 1
ATOM 2220 O O . GLN A 1 296 ? 39.230 12.966 46.062 1.00 26.81 295 GLN A O 1
ATOM 2226 N N . TYR A 1 297 ? 37.126 12.428 46.439 1.00 29.10 296 TYR A N 1
ATOM 2227 C CA . TYR A 1 297 ? 37.305 12.575 47.898 1.00 30.28 296 TYR A CA 1
ATOM 2228 C C . TYR A 1 297 ? 38.320 11.558 48.412 1.00 27.75 296 TYR A C 1
ATOM 2229 O O . TYR A 1 297 ? 39.072 11.926 49.314 1.00 29.57 296 TYR A O 1
ATOM 2238 N N . LEU A 1 298 ? 38.262 10.321 47.923 1.00 31.32 297 LEU A N 1
ATOM 2239 C CA . LEU A 1 298 ? 39.154 9.292 48.412 1.00 31.03 297 LEU A CA 1
ATOM 2240 C C . LEU A 1 298 ? 40.473 9.397 47.668 1.00 29.82 297 LEU A C 1
ATOM 2241 O O . LEU A 1 298 ? 40.475 9.510 46.454 1.00 30.13 297 LEU A O 1
ATOM 2246 N N . PRO A 1 299 ? 41.592 9.392 48.401 1.00 30.29 298 PRO A N 1
ATOM 2247 C CA . PRO A 1 299 ? 42.873 9.594 47.719 1.00 31.41 298 PRO A CA 1
ATOM 2248 C C . PRO A 1 299 ? 43.168 8.514 46.681 1.00 32.02 298 PRO A C 1
ATOM 2249 O O . PRO A 1 299 ? 43.656 8.834 45.599 1.00 29.25 298 PRO A O 1
ATOM 2253 N N . GLU A 1 300 ? 42.843 7.247 46.999 1.00 30.47 299 GLU A N 1
ATOM 2254 C CA . GLU A 1 300 ? 43.172 6.127 46.093 1.00 31.79 299 GLU A CA 1
ATOM 2255 C C . GLU A 1 300 ? 42.343 6.223 44.811 1.00 29.81 299 GLU A C 1
ATOM 2256 O O . GLU A 1 300 ? 42.746 5.612 43.835 1.00 29.58 299 GLU A O 1
ATOM 2262 N N . ASP A 1 301 ? 41.282 7.003 44.754 1.00 28.85 300 ASP A N 1
ATOM 2263 C CA . ASP A 1 301 ? 40.392 7.096 43.567 1.00 30.22 300 ASP A CA 1
ATOM 2264 C C . ASP A 1 301 ? 40.844 8.213 42.606 1.00 26.55 300 ASP A C 1
ATOM 2265 O O . ASP A 1 301 ? 40.295 8.325 41.513 1.00 27.50 300 ASP A O 1
ATOM 2270 N N . ARG A 1 302 ? 41.731 9.082 43.042 1.00 24.67 301 ARG A N 1
ATOM 2271 C CA . ARG A 1 302 ? 42.184 10.204 42.168 1.00 23.55 301 ARG A CA 1
ATOM 2272 C C . ARG A 1 302 ? 43.036 9.653 41.049 1.00 22.32 301 ARG A C 1
ATOM 2273 O O . ARG A 1 302 ? 43.883 8.745 41.294 1.00 23.51 301 ARG A O 1
ATOM 2281 N N . MET A 1 303 ? 42.844 10.245 39.882 1.00 21.52 302 MET A N 1
ATOM 2282 C CA . MET A 1 303 ? 43.560 9.853 38.658 1.00 20.73 302 MET A CA 1
ATOM 2283 C C . MET A 1 303 ? 45.054 10.131 38.877 1.00 20.61 302 MET A C 1
ATOM 2284 O O . MET A 1 303 ? 45.402 11.245 39.293 1.00 22.83 302 MET A O 1
ATOM 2289 N N . LYS A 1 304 ? 45.886 9.127 38.615 1.00 22.82 303 LYS A N 1
ATOM 2290 C CA . LYS A 1 304 ? 47.346 9.229 38.809 1.00 22.42 303 LYS A CA 1
ATOM 2291 C C . LYS A 1 304 ? 47.975 10.012 37.651 1.00 19.51 303 LYS A C 1
ATOM 2292 O O . LYS A 1 304 ? 47.438 10.062 36.566 1.00 19.98 303 LYS A O 1
ATOM 2298 N N . PRO A 1 305 ? 49.012 10.812 37.914 1.00 18.87 304 PRO A N 1
ATOM 2299 C CA . PRO A 1 305 ? 49.574 11.699 36.897 1.00 19.69 304 PRO A CA 1
ATOM 2300 C C . PRO A 1 305 ? 49.807 11.090 35.515 1.00 18.61 304 PRO A C 1
ATOM 2301 O O . PRO A 1 305 ? 49.463 11.695 34.555 1.00 19.10 304 PRO A O 1
ATOM 2305 N N . TYR A 1 306 ? 50.492 9.963 35.407 1.00 19.50 305 TYR A N 1
ATOM 2306 C CA . TYR A 1 306 ? 50.804 9.467 34.059 1.00 21.27 305 TYR A CA 1
ATOM 2307 C C . TYR A 1 306 ? 49.551 9.109 33.291 1.00 20.73 305 TYR A C 1
ATOM 2308 O O . TYR A 1 306 ? 49.513 9.230 32.072 1.00 22.92 305 TYR A O 1
ATOM 2317 N N . GLU A 1 307 ? 48.517 8.703 33.993 1.00 20.71 306 GLU A N 1
ATOM 2318 C CA . GLU A 1 307 ? 47.280 8.423 33.313 1.00 22.62 306 GLU A CA 1
ATOM 2319 C C . GLU A 1 307 ? 46.573 9.710 32.928 1.00 20.09 306 GLU A C 1
ATOM 2320 O O . GLU A 1 307 ? 45.978 9.804 31.864 1.00 20.78 306 GLU A O 1
ATOM 2326 N N . ALA A 1 308 ? 46.647 10.701 33.802 1.00 18.55 307 ALA A N 1
ATOM 2327 C CA . ALA A 1 308 ? 46.028 11.991 33.510 1.00 19.19 307 ALA A CA 1
ATOM 2328 C C . ALA A 1 308 ? 46.673 12.622 32.289 1.00 17.27 307 ALA A C 1
ATOM 2329 O O . ALA A 1 308 ? 45.998 13.258 31.496 1.00 17.56 307 ALA A O 1
ATOM 2331 N N . LEU A 1 309 ? 47.981 12.454 32.145 1.00 17.83 308 LEU A N 1
ATOM 2332 C CA . LEU A 1 309 ? 48.676 12.955 30.923 1.00 17.05 308 LEU A CA 1
ATOM 2333 C C . LEU A 1 309 ? 48.111 12.390 29.630 1.00 18.70 308 LEU A C 1
ATOM 2334 O O . LEU A 1 309 ? 48.299 12.985 28.593 1.00 19.05 308 LEU A O 1
ATOM 2339 N N . CYS A 1 310 ? 47.519 11.160 29.693 1.00 19.30 309 CYS A N 1
ATOM 2340 C CA . CYS A 1 310 ? 46.914 10.510 28.500 1.00 20.16 309 CYS A CA 1
ATOM 2341 C C . CYS A 1 310 ? 45.450 10.903 28.309 1.00 20.27 309 CYS A C 1
ATOM 2342 O O . CYS A 1 310 ? 44.787 10.374 27.401 1.00 22.11 309 CYS A O 1
ATOM 2345 N N . HIS A 1 311 ? 44.878 11.700 29.184 1.00 19.78 310 HIS A N 1
ATOM 2346 C CA . HIS A 1 311 ? 43.454 12.082 29.134 1.00 19.22 310 HIS A CA 1
ATOM 2347 C C . HIS A 1 311 ? 43.146 12.798 27.851 1.00 19.38 310 HIS A C 1
ATOM 2348 O O . HIS A 1 311 ? 43.899 13.641 27.355 1.00 19.41 310 HIS A O 1
ATOM 2355 N N . PRO A 1 312 ? 41.997 12.493 27.212 1.00 21.48 311 PRO A N 1
ATOM 2356 C CA . PRO A 1 312 ? 41.694 13.183 25.952 1.00 22.20 311 PRO A CA 1
ATOM 2357 C C . PRO A 1 312 ? 41.706 14.722 25.918 1.00 22.66 311 PRO A C 1
ATOM 2358 O O . PRO A 1 312 ? 41.843 15.321 24.858 1.00 22.30 311 PRO A O 1
ATOM 2362 N N . TYR A 1 313 ? 41.508 15.329 27.076 1.00 21.04 312 TYR A N 1
ATOM 2363 C CA . TYR A 1 313 ? 41.649 16.794 27.242 1.00 19.59 312 TYR A CA 1
ATOM 2364 C C . TYR A 1 313 ? 42.983 17.266 26.571 1.00 19.94 312 TYR A C 1
ATOM 2365 O O . TYR A 1 313 ? 43.114 18.360 25.989 1.00 20.57 312 TYR A O 1
ATOM 2374 N N . PHE A 1 314 ? 44.044 16.471 26.685 1.00 18.76 313 PHE A N 1
ATOM 2375 C CA . PHE A 1 314 ? 45.405 16.880 26.227 1.00 19.20 313 PHE A CA 1
ATOM 2376 C C . PHE A 1 314 ? 45.639 16.532 24.764 1.00 20.83 313 PHE A C 1
ATOM 2377 O O . PHE A 1 314 ? 46.799 16.720 24.342 1.00 20.40 313 PHE A O 1
ATOM 2385 N N . ASP A 1 315 ? 44.682 15.918 24.070 1.00 21.75 314 ASP A N 1
ATOM 2386 C CA . ASP A 1 315 ? 44.965 15.436 22.692 1.00 23.77 314 ASP A CA 1
ATOM 2387 C C . ASP A 1 315 ? 45.573 16.519 21.785 1.00 22.21 314 ASP A C 1
ATOM 2388 O O . ASP A 1 315 ? 46.522 16.190 21.010 1.00 21.31 314 ASP A O 1
ATOM 2393 N N . GLU A 1 316 ? 45.103 17.768 21.850 1.00 22.93 315 GLU A N 1
ATOM 2394 C CA . GLU A 1 316 ? 45.573 18.759 20.861 1.00 23.07 315 GLU A CA 1
ATOM 2395 C C . GLU A 1 316 ? 47.016 19.153 21.166 1.00 22.54 315 GLU A C 1
ATOM 2396 O O . GLU A 1 316 ? 47.628 19.674 20.269 1.00 22.04 315 GLU A O 1
ATOM 2402 N N . LEU A 1 317 ? 47.594 18.797 22.326 1.00 20.07 316 LEU A N 1
ATOM 2403 C CA . LEU A 1 317 ? 49.014 19.134 22.597 1.00 20.13 316 LEU A CA 1
ATOM 2404 C C . LEU A 1 317 ? 49.956 18.252 21.752 1.00 21.01 316 LEU A C 1
ATOM 2405 O O . LEU A 1 317 ? 51.139 18.612 21.595 1.00 21.85 316 LEU A O 1
ATOM 2410 N N . HIS A 1 318 ? 49.443 17.197 21.141 1.00 21.73 317 HIS A N 1
ATOM 2411 C CA . HIS A 1 318 ? 50.265 16.351 20.277 1.00 25.01 317 HIS A CA 1
ATOM 2412 C C . HIS A 1 318 ? 50.332 16.856 18.840 1.00 27.57 317 HIS A C 1
ATOM 2413 O O . HIS A 1 318 ? 51.097 16.335 18.041 1.00 28.30 317 HIS A O 1
ATOM 2420 N N . ASP A 1 319 ? 49.514 17.844 18.500 1.00 27.83 318 ASP A N 1
ATOM 2421 C CA . ASP A 1 319 ? 49.450 18.338 17.123 1.00 29.50 318 ASP A CA 1
ATOM 2422 C C . ASP A 1 319 ? 50.416 19.484 16.885 1.00 28.66 318 ASP A C 1
ATOM 2423 O O . ASP A 1 319 ? 50.375 20.472 17.597 1.00 26.72 318 ASP A O 1
ATOM 2428 N N . SER A 1 320 ? 51.279 19.344 15.881 1.00 30.93 319 SER A N 1
ATOM 2429 C CA . SER A 1 320 ? 52.260 20.378 15.562 1.00 32.46 319 SER A CA 1
ATOM 2430 C C . SER A 1 320 ? 51.599 21.688 15.166 1.00 29.50 319 SER A C 1
ATOM 2431 O O . SER A 1 320 ? 52.191 22.749 15.296 1.00 33.21 319 SER A O 1
ATOM 2434 N N . ALA A 1 321 ? 50.372 21.609 14.690 1.00 29.68 320 ALA A N 1
ATOM 2435 C CA . ALA A 1 321 ? 49.626 22.810 14.257 1.00 30.30 320 ALA A CA 1
ATOM 2436 C C . ALA A 1 321 ? 49.093 23.595 15.464 1.00 27.77 320 ALA A C 1
ATOM 2437 O O . ALA A 1 321 ? 48.660 24.743 15.265 1.00 27.65 320 ALA A O 1
ATOM 2439 N N . THR A 1 322 ? 49.026 22.991 16.649 1.00 26.94 321 THR A N 1
ATOM 2440 C CA . THR A 1 322 ? 48.553 23.682 17.879 1.00 24.71 321 THR A CA 1
ATOM 2441 C C . THR A 1 322 ? 49.577 24.737 18.308 1.00 22.52 321 THR A C 1
ATOM 2442 O O . THR A 1 322 ? 50.786 24.434 18.518 1.00 25.51 321 THR A O 1
ATOM 2446 N N . LYS A 1 323 ? 49.130 25.968 18.493 1.00 24.22 322 LYS A N 1
ATOM 2447 C CA . LYS A 1 323 ? 50.048 27.055 18.876 1.00 23.13 322 LYS A CA 1
ATOM 2448 C C . LYS A 1 323 ? 49.570 27.741 20.168 1.00 21.70 322 LYS A C 1
ATOM 2449 O O . LYS A 1 323 ? 48.395 27.633 20.562 1.00 24.03 322 LYS A O 1
ATOM 2455 N N . LEU A 1 324 ? 50.510 28.406 20.816 1.00 22.44 323 LEU A N 1
ATOM 2456 C CA . LEU A 1 324 ? 50.200 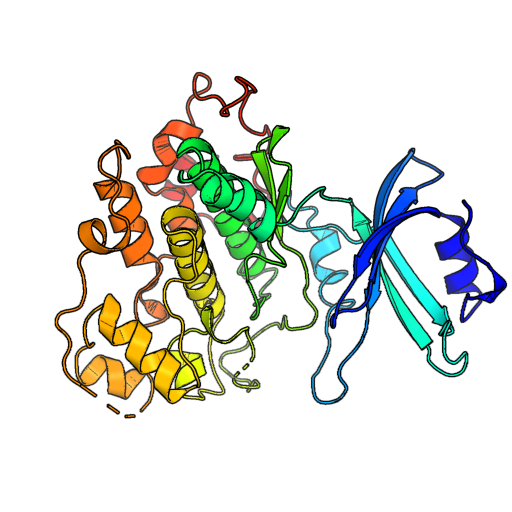29.242 21.978 1.00 22.00 323 LEU A CA 1
ATOM 2457 C C . LEU A 1 324 ? 49.508 30.497 21.464 1.00 22.76 323 LEU A C 1
ATOM 2458 O O . LEU A 1 324 ? 49.414 30.714 20.240 1.00 24.25 323 LEU A O 1
ATOM 2463 N N . PRO A 1 325 ? 48.940 31.301 22.395 1.00 24.39 324 PRO A N 1
ATOM 2464 C CA . PRO A 1 325 ? 48.111 32.456 22.029 1.00 28.15 324 PRO A CA 1
ATOM 2465 C C . PRO A 1 325 ? 48.876 33.488 21.213 1.00 30.41 324 PRO A C 1
ATOM 2466 O O . PRO A 1 325 ? 48.225 34.174 20.444 1.00 31.51 324 PRO A O 1
ATOM 2470 N N . ASN A 1 326 ? 50.205 33.490 21.312 1.00 30.56 325 ASN A N 1
ATOM 2471 C CA . ASN A 1 326 ? 51.084 34.461 20.615 1.00 29.80 325 ASN A CA 1
ATOM 2472 C C . ASN A 1 326 ? 51.637 33.836 19.313 1.00 33.39 325 ASN A C 1
ATOM 2473 O O . ASN A 1 326 ? 52.566 34.418 18.715 1.00 32.28 325 ASN A O 1
ATOM 2478 N N . ASN A 1 327 ? 51.048 32.719 18.883 1.00 32.34 326 ASN A N 1
ATOM 2479 C CA . ASN A 1 327 ? 51.329 31.978 17.627 1.00 35.12 326 ASN A CA 1
ATOM 2480 C C . ASN A 1 327 ? 52.646 31.206 17.732 1.00 33.18 326 ASN A C 1
ATOM 2481 O O . ASN A 1 327 ? 53.091 30.680 16.688 1.00 33.83 326 ASN A O 1
ATOM 2486 N N . LYS A 1 328 ? 53.270 31.159 18.915 1.00 29.47 327 LYS A N 1
ATOM 2487 C CA . LYS A 1 328 ? 54.527 30.398 19.157 1.00 26.68 327 LYS A CA 1
ATOM 2488 C C . LYS A 1 328 ? 54.206 28.902 19.245 1.00 26.51 327 LYS A C 1
ATOM 2489 O O . LYS A 1 328 ? 53.081 28.543 19.628 1.00 23.55 327 LYS A O 1
ATOM 2491 N N . ASP A 1 329 ? 55.188 28.079 18.873 1.00 25.39 328 ASP A N 1
ATOM 2492 C CA . ASP A 1 329 ? 55.097 26.606 18.978 1.00 26.85 328 ASP A CA 1
ATOM 2493 C C . ASP A 1 329 ? 54.966 26.243 20.464 1.00 23.61 328 ASP A C 1
ATOM 2494 O O . ASP A 1 329 ? 55.458 26.961 21.358 1.00 23.96 328 ASP A O 1
ATOM 2499 N N . LEU A 1 330 ? 54.335 25.105 20.717 1.00 23.26 329 LEU A N 1
ATOM 2500 C CA . LEU A 1 330 ? 54.294 24.577 22.102 1.00 22.60 329 LEU A CA 1
ATOM 2501 C C . LEU A 1 330 ? 55.708 24.299 22.540 1.00 22.01 329 LEU A C 1
ATOM 2502 O O . LEU A 1 330 ? 56.604 24.031 21.744 1.00 24.63 329 LEU A O 1
ATOM 2507 N N . PRO A 1 331 ? 55.949 24.243 23.852 1.00 22.69 330 PRO A N 1
ATOM 2508 C CA . PRO A 1 331 ? 57.269 23.911 24.350 1.00 22.52 330 PRO A CA 1
ATOM 2509 C C . PRO A 1 331 ? 57.835 22.576 23.831 1.00 23.79 330 PRO A C 1
ATOM 2510 O O . PRO A 1 331 ? 57.073 21.599 23.796 1.00 22.85 330 PRO A O 1
ATOM 2514 N N . GLU A 1 332 ? 59.101 22.551 23.447 1.00 24.17 331 GLU A N 1
ATOM 2515 C CA . GLU A 1 332 ? 59.693 21.349 22.881 1.00 27.70 331 GLU A CA 1
ATOM 2516 C C . GLU A 1 332 ? 59.826 20.183 23.854 1.00 27.58 331 GLU A C 1
ATOM 2517 O O . GLU A 1 332 ? 59.914 19.042 23.434 1.00 28.89 331 GLU A O 1
ATOM 2519 N N . ASP A 1 333 ? 59.836 20.465 25.148 1.00 25.74 332 ASP A N 1
ATOM 2520 C CA . ASP A 1 333 ? 60.047 19.404 26.134 1.00 26.40 332 ASP A CA 1
ATOM 2521 C C . ASP A 1 333 ? 58.785 18.727 26.671 1.00 23.71 332 ASP A C 1
ATOM 2522 O O . ASP A 1 333 ? 58.884 17.834 27.489 1.00 20.31 332 ASP A O 1
ATOM 2527 N N . LEU A 1 334 ? 57.612 19.161 26.222 1.00 21.68 333 LEU A N 1
ATOM 2528 C CA . LEU A 1 334 ? 56.365 18.595 26.721 1.00 21.74 333 LEU A CA 1
ATOM 2529 C C . LEU A 1 334 ? 56.359 17.080 26.735 1.00 21.38 333 LEU A C 1
ATOM 2530 O O . LEU A 1 334 ? 55.935 16.478 27.708 1.00 21.64 333 LEU A O 1
ATOM 2535 N N . PHE A 1 335 ? 56.833 16.469 25.657 1.00 20.70 334 PHE A N 1
ATOM 2536 C CA . PHE A 1 335 ? 56.766 14.986 25.523 1.00 22.92 334 PHE A CA 1
ATOM 2537 C C . PHE A 1 335 ? 58.187 14.396 25.576 1.00 21.50 334 PHE A C 1
ATOM 2538 O O . PHE A 1 335 ? 58.398 13.230 25.142 1.00 23.45 334 PHE A O 1
ATOM 2546 N N . ARG A 1 336 ? 59.142 15.141 26.155 1.00 21.90 335 ARG A N 1
ATOM 2547 C CA . ARG A 1 336 ? 60.537 14.654 26.401 1.00 22.67 335 ARG A CA 1
ATOM 2548 C C . ARG A 1 336 ? 60.542 14.115 27.826 1.00 21.42 335 ARG A C 1
ATOM 2549 O O . ARG A 1 336 ? 60.607 14.893 28.783 1.00 20.99 335 ARG A O 1
ATOM 2551 N N . PHE A 1 337 ? 60.447 12.804 28.003 1.00 21.91 336 PHE A N 1
ATOM 2552 C CA . PHE A 1 337 ? 60.368 12.211 29.337 1.00 20.40 336 PHE A CA 1
ATOM 2553 C C . PHE A 1 337 ? 61.738 11.623 29.716 1.00 21.76 336 PHE A C 1
ATOM 2554 O O . PHE A 1 337 ? 62.509 11.202 28.824 1.00 23.55 336 PHE A O 1
ATOM 2562 N N . LEU A 1 338 ? 62.022 11.614 31.020 1.00 21.84 337 LEU A N 1
ATOM 2563 C CA . LEU A 1 338 ? 63.287 11.126 31.518 1.00 21.76 337 LEU A CA 1
ATOM 2564 C C . LEU A 1 338 ? 63.264 9.600 31.510 1.00 23.16 337 LEU A C 1
ATOM 2565 O O . LEU A 1 338 ? 62.216 9.028 31.559 1.00 20.15 337 LEU A O 1
ATOM 2570 N N . PRO A 1 339 ? 64.442 8.962 31.459 1.00 24.64 338 PRO A N 1
ATOM 2571 C CA . PRO A 1 339 ? 64.350 7.492 31.470 1.00 26.57 338 PRO A CA 1
ATOM 2572 C C . PRO A 1 339 ? 63.676 6.907 32.707 1.00 25.10 338 PRO A C 1
ATOM 2573 O O . PRO A 1 339 ? 63.026 5.878 32.596 1.00 27.42 338 PRO A O 1
ATOM 2577 N N . SER A 1 340 ? 63.830 7.555 33.855 1.00 24.45 339 SER A N 1
ATOM 2578 C CA . SER A 1 340 ? 63.236 7.078 35.106 1.00 26.51 339 SER A CA 1
ATOM 2579 C C . SER A 1 340 ? 61.693 7.141 35.034 1.00 25.79 339 SER A C 1
ATOM 2580 O O . SER A 1 340 ? 61.025 6.407 35.748 1.00 25.37 339 SER A O 1
ATOM 2583 N N . GLU A 1 341 ? 61.125 8.005 34.188 1.00 23.20 340 GLU A N 1
ATOM 2584 C CA . GLU A 1 341 ? 59.691 8.039 33.968 1.00 22.25 340 GLU A CA 1
ATOM 2585 C C . GLU A 1 341 ? 59.249 7.006 32.951 1.00 22.75 340 GLU A C 1
ATOM 2586 O O . GLU A 1 341 ? 58.282 6.293 33.171 1.00 22.69 340 GLU A O 1
ATOM 2592 N N . ILE A 1 342 ? 59.960 6.926 31.842 1.00 22.63 341 ILE A N 1
ATOM 2593 C CA . ILE A 1 342 ? 59.563 6.017 30.735 1.00 25.47 341 ILE A CA 1
ATOM 2594 C C . ILE A 1 342 ? 59.561 4.582 31.263 1.00 28.51 341 ILE A C 1
ATOM 2595 O O . ILE A 1 342 ? 58.606 3.800 30.950 1.00 26.52 341 ILE A O 1
ATOM 2600 N N . GLU A 1 343 ? 60.553 4.266 32.101 1.00 29.19 342 GLU A N 1
ATOM 2601 C CA . GLU A 1 343 ? 60.847 2.853 32.463 1.00 32.00 342 GLU A CA 1
ATOM 2602 C C . GLU A 1 343 ? 59.756 2.334 33.404 1.00 30.99 342 GLU A C 1
ATOM 2603 O O . GLU A 1 343 ? 59.683 1.072 33.535 1.00 35.22 342 GLU A O 1
ATOM 2605 N N . VAL A 1 344 ? 58.924 3.180 34.019 1.00 27.35 343 VAL A N 1
ATOM 2606 C CA . VAL A 1 344 ? 57.792 2.750 34.888 1.00 29.76 343 VAL A CA 1
ATOM 2607 C C . VAL A 1 344 ? 56.417 3.030 34.275 1.00 26.94 343 VAL A C 1
ATOM 2608 O O . VAL A 1 344 ? 55.408 2.696 34.895 1.00 27.93 343 VAL A O 1
ATOM 2612 N N . MET A 1 345 ? 56.364 3.569 33.056 1.00 25.42 344 MET A N 1
ATOM 2613 C CA . MET A 1 345 ? 55.070 3.753 32.354 1.00 23.26 344 MET A CA 1
ATOM 2614 C C . MET A 1 345 ? 54.497 2.383 31.950 1.00 24.10 344 MET A C 1
ATOM 2615 O O . MET A 1 345 ? 55.225 1.439 31.727 1.00 24.79 344 MET A O 1
ATOM 2620 N N . SER A 1 346 ? 53.187 2.325 31.766 1.00 22.64 345 SER A N 1
ATOM 2621 C CA . SER A 1 346 ? 52.582 1.119 31.244 1.00 23.88 345 SER A CA 1
ATOM 2622 C C . SER A 1 346 ? 52.816 1.169 29.735 1.00 25.42 345 SER A C 1
ATOM 2623 O O . SER A 1 346 ? 53.201 2.192 29.225 1.00 23.69 345 SER A O 1
ATOM 2626 N N . GLU A 1 347 ? 52.612 0.069 29.030 1.00 24.86 346 GLU A N 1
ATOM 2627 C CA . GLU A 1 347 ? 52.750 0.026 27.563 1.00 27.46 346 GLU A CA 1
ATOM 2628 C C . GLU A 1 347 ? 51.802 1.081 26.947 1.00 25.84 346 GLU A C 1
ATOM 2629 O O . GLU A 1 347 ? 52.209 1.757 26.008 1.00 26.83 346 GLU A O 1
ATOM 2635 N N . ALA A 1 348 ? 50.590 1.226 27.447 1.00 27.32 347 ALA A N 1
ATOM 2636 C CA . ALA A 1 348 ? 49.624 2.182 26.855 1.00 26.55 347 ALA A CA 1
ATOM 2637 C C . ALA A 1 348 ? 50.131 3.612 27.048 1.00 25.84 347 ALA A C 1
ATOM 2638 O O . ALA A 1 348 ? 50.058 4.418 26.101 1.00 24.49 347 ALA A O 1
ATOM 2640 N N . GLN A 1 349 ? 50.594 3.941 28.253 1.00 24.53 348 GLN A N 1
ATOM 2641 C CA . GLN A 1 349 ? 51.138 5.302 28.522 1.00 21.80 348 GLN A CA 1
ATOM 2642 C C . GLN A 1 349 ? 52.338 5.576 27.613 1.00 22.86 348 GLN A C 1
ATOM 2643 O O . GLN A 1 349 ? 52.462 6.655 27.042 1.00 21.06 348 GLN A O 1
ATOM 2649 N N . LYS A 1 350 ? 53.244 4.625 27.461 1.00 22.44 349 LYS A N 1
ATOM 2650 C CA . LYS A 1 350 ? 54.363 4.808 26.526 1.00 24.68 349 LYS A CA 1
ATOM 2651 C C . LYS A 1 350 ? 53.890 5.076 25.094 1.00 24.80 349 LYS A C 1
ATOM 2652 O O . LYS A 1 350 ? 54.523 5.952 24.412 1.00 26.17 349 LYS A O 1
ATOM 2658 N N . ALA A 1 351 ? 52.922 4.287 24.611 1.00 24.85 350 ALA A N 1
ATOM 2659 C CA . ALA A 1 351 ? 52.385 4.387 23.234 1.00 27.64 350 ALA A CA 1
ATOM 2660 C C . ALA A 1 351 ? 51.868 5.817 23.048 1.00 27.24 350 ALA A C 1
ATOM 2661 O O . ALA A 1 351 ? 52.098 6.420 21.990 1.00 28.84 350 ALA A O 1
ATOM 2663 N N . LYS A 1 352 ? 51.191 6.338 24.057 1.00 24.99 351 LYS A N 1
ATOM 2664 C CA . LYS A 1 352 ? 50.499 7.652 23.955 1.00 24.02 351 LYS A CA 1
ATOM 2665 C C . LYS A 1 352 ? 51.534 8.764 24.070 1.00 23.70 351 LYS A C 1
ATOM 2666 O O . LYS A 1 352 ? 51.390 9.764 23.331 1.00 24.79 351 LYS A O 1
ATOM 2672 N N . LEU A 1 353 ? 52.414 8.707 25.054 1.00 22.40 352 LEU A N 1
ATOM 2673 C CA . LEU A 1 353 ? 53.281 9.839 25.379 1.00 22.70 352 LEU A CA 1
ATOM 2674 C C . LEU A 1 353 ? 54.675 9.891 24.838 1.00 23.46 352 LEU A C 1
ATOM 2675 O O . LEU A 1 353 ? 55.233 10.960 24.781 1.00 23.17 352 LEU A O 1
ATOM 2680 N N . VAL A 1 354 ? 55.243 8.751 24.454 1.00 25.45 353 VAL A N 1
ATOM 2681 C CA . VAL A 1 354 ? 56.637 8.675 24.039 1.00 28.96 353 VAL A CA 1
ATOM 2682 C C . VAL A 1 354 ? 56.740 8.310 22.561 1.00 29.46 353 VAL A C 1
ATOM 2683 O O . VAL A 1 354 ? 56.233 7.278 22.147 1.00 38.28 353 VAL A O 1
#

Foldseek 3Di:
DQDDLVFFPDDLQSVQSRQKAFDAWQDADPQGTWTWIAGPVPRFTKTKGWGDDDVVDQFCQVVLLVLCLVFPAQAAWHWDDWGWTADPVHRVDITIITMTGDFRFFQLVVQLVQVVVVHFPDLVLL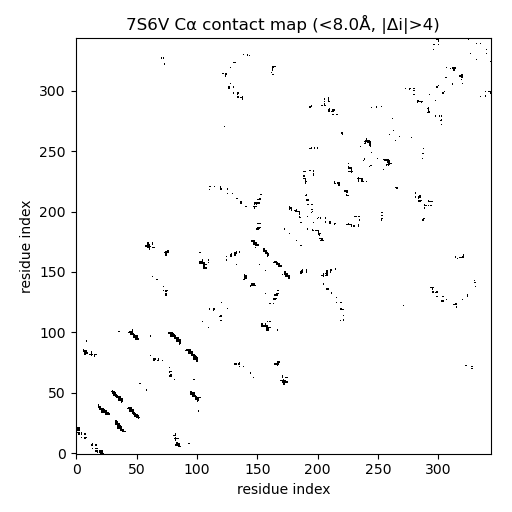QLLLLSLLVQLLVCCQPSNQKQQQADDRRQWGHHQVQSGIHGHDRGQIDRADQPDFAFLGYDLLLAALLSLLGGRHDGSLSSLSSSLQVSLCSLQVHGQQDAPGSVRSVVSLCQALFDDDPVLVVVSNPGHPHDQSCRRRVDPPPPPVVQSSVLSCLSRDNDSVSRDRSLVSSLRPSNVCLPPQCDARPVRHTHDPCSLVDTPSSLVPDDPVSNVRRD

Radius of gyration: 20.64 Å; Cα contacts (8 Å, |Δi|>4): 618; chains: 1; bounding box: 61×44×50 Å

Sequence (344 aa):
MSLNAADAADERSRKEMDRFQVERMAGQGTFGTVQLGKEKSTGMSVAIKKVIQDPRFRNRELQIMMQDLAVLHHPNIVQLQSYFYTLGERDRRDIYLNVVMEYVPDTLHRCCRNYYRRQVAPPPILIKVFLFQLIRSIGCLHLPSVNVCHRDIKPHNVLVNEADGTLKLCDFGSAKKLSPSEPNVAICSRYYRAPELIFGNQHYTTSVDIWSVGCIFAEMMLGEPIFRGDNSAGQLHEIVRVLGCPSREVLRKLNYNSKGIPWSSVFCDHSLKDAKEAYDLLSALLQYLPEDRMKPYEALCHPYFDELHDSATKLPNNKDLPEDLFRFLPSEIEVMSEAQKAKLV

Solvent-accessible surface area: 15971 Å² total

InterPro domains:
  IPR000719 Protein kinase domain [PF00069] (20-313)
  IPR000719 Protein kinase domain [PS50011] (20-313)
  IPR000719 Protein kinase domain [SM00220] (20-313)
  IPR008271 Serine/threonine-protein kinase, active site [PS00108] (147-159)
  IPR011009 Protein kinase-like domain superfamily [SSF56112] (16-318)
  IPR039192 Glycogen synthase kinase 3, catalytic domain [cd14137] (15-316)
  IPR050591 Glycogen Synthase Kinase-3 [PTHR24057] (10-353)

Nearest PDB structures (foldseek):
  7s6v-assembly1_A  TM=1.003E+00  e=4.937E-68  Leishmania infantum
  8qcw-assembly1_A  TM=9.137E-01  e=1.071E-33  Lotus japonicus
  6y9s-assembly1_A  TM=9.257E-01  e=7.648E-33  Homo sapiens
  8djd-assembly1_A  TM=9.056E-01  e=2.566E-33  Homo sapiens
  8djd-assembly2_B  TM=9.021E-01  e=1.849E-33  Homo sapiens

B-factor: mean 28.94, std 10.8, range [13.49, 85.81]

Secondary structure (DSSP, 8-state):
-B--GGGBSSHHHHHHHTTEEEEEEEEEETTEEEEEEEETTT--EEEEEEEP--TTS---HHHHHHHHHTT--TTB--EEEEEEEE-SS-TT-EEEEEEEE--SEEHHHHHHHHHTTTSPPPHHHHHHHHHHHHHHHHHHTSTTT--B-S---TTSEEEETTTTEEEE---TT-B---TTS-------GGG--HHHHTT-S---THHHHHHHHHHHHHHHHSS-SS--SSHHHHHHHHHHHH-PPPHHHHHHH--------HHHHH--S--TTHHHHHHHHHHHS-SSGGGSPPHHHHTTSGGGGGGG-TT-B-TTSPBPPTTTT---HHHHTTS-HHHHHHH-

Organism: Leishmania infantum (NCBI:txid5671)